Protein AF-0000000070040854 (afdb_homodimer)

Sequence (286 aa):
MASVVHQISPSLKSRSFESFSTQLGQTLGVPFLSCGSEETHFLCFKGNRKALGFGQQKFNLHQLGQEFEPKAKHPTSGSADLCLITRTPLAQVAAHLKACGVEIEEGPVERTGAVGTITSLYFRDPDHNLIEVSNYMQPSQGFMASVVHQISPSLKSRSFESFSTQLGQTLGVPFLSCGSEETHFLCFKGNRKALGFGQQKFNLHQLGQEFEPKAKHPTSGSADLCLITRTPLAQVAAHLKACGVEIEEGPVERTGAVGTITSLYFRDPDHNLIEVSNYMQPSQGF

Secondary structure (DSSP, 8-state):
-----SEEEEEEEESSHHHHHHHHHHHTTPPPEEETTEEESEEE-GGG-EEEEETTEEEEEEETT-PPSS--SS--TT--EEEEE-SS-HHHHHHHHHHTTPPEEEEEEEEE-SSSEEEEEEEE-TT--EEEEEEEPP-----/-----SEEEEEEEESSHHHHHHHHHHHTTPPPEEETTEEESEEE-GGG-EEEEETTEEEEEEETT-PPSS--SS--TT--EEEEE-SS-HHHHHHHHHHTTPPEEEEEEEEE-SSSEEEEEEEE-TT--EEEEEEEPP-----

Foldseek 3Di:
DPPPDDDDEEEAEDQDQQVQQQLVLQLVVQAFDDDDPDTGQWDADPPRWTWRDDVPYIYTYDYVPGDDPPDDPDRDHQPAADEAEDPPPVVVSVVSCVVSVWDWPDDQDWDADPVAIWGWIWTAGPSGHIYIYIYHDPDPPPD/DPPPDDDDEEEAEDQDQQVQQQLVLQLVVQAFDDDDPDTGQWDADPPRWTWHDDVPYIYTYDYVPGDDPPDDPDRDHQPAADEAEDPPPVVVSVVSCVVSVWDWPDDQDWDADPVGIWGWIWTAGPSGHIYIYIYHDPDPPPD

Radius of gyration: 18.37 Å; Cα contacts (8 Å, |Δi|>4): 670; chains: 2; bounding box: 54×49×55 Å

Nearest PDB structures (foldseek):
  3zw5-assembly1_B  TM=9.604E-01  e=6.608E-17  Homo sapiens
  3zw5-assembly1_A  TM=9.449E-01  e=1.321E-16  Homo sapiens
  3ey7-assembly1_B  TM=9.517E-01  e=1.277E-15  Vibrio cholerae
  3hnq-assembly1_A  TM=9.507E-01  e=1.277E-15  Salmonella enterica subsp. enterica serovar Typhimurium
  3ey8-assembly1_A  TM=9.125E-01  e=2.251E-15  Vibrio cholerae

Structure (mmCIF, N/CA/C/O backbone):
data_AF-0000000070040854-model_v1
#
loop_
_entity.id
_entity.type
_entity.pdbx_description
1 polymer 'Glyoxalase domain containing 5'
#
loop_
_atom_site.group_PDB
_atom_site.id
_atom_site.type_symbol
_atom_site.label_atom_id
_atom_site.label_alt_id
_atom_site.label_comp_id
_atom_site.label_asym_id
_atom_site.label_entity_id
_atom_site.label_seq_id
_atom_site.pdbx_PDB_ins_code
_atom_site.Cartn_x
_atom_site.Cartn_y
_atom_site.Cartn_z
_atom_site.occupancy
_atom_site.B_iso_or_equiv
_atom_site.auth_seq_id
_atom_site.auth_comp_id
_atom_site.auth_asym_id
_atom_site.auth_atom_id
_atom_site.pdbx_PDB_model_num
ATOM 1 N N . MET A 1 1 ? -3.029 -21.109 7.082 1 38.47 1 MET A N 1
ATOM 2 C CA . MET A 1 1 ? -1.74 -20.594 6.633 1 38.47 1 MET A CA 1
ATOM 3 C C . MET A 1 1 ? -1.502 -19.188 7.172 1 38.47 1 MET A C 1
ATOM 5 O O . MET A 1 1 ? -2.43 -18.375 7.238 1 38.47 1 MET A O 1
ATOM 9 N N . ALA A 1 2 ? -0.651 -19.016 8.102 1 44.75 2 ALA A N 1
ATOM 10 C CA . ALA A 1 2 ? -0.265 -17.781 8.789 1 44.75 2 ALA A CA 1
ATOM 11 C C . ALA A 1 2 ? -0.258 -16.609 7.824 1 44.75 2 ALA A C 1
ATOM 13 O O . ALA A 1 2 ? 0.124 -16.75 6.66 1 44.75 2 ALA A O 1
ATOM 14 N N . SER A 1 3 ? -1.066 -15.797 8.148 1 54.69 3 SER A N 1
ATOM 15 C CA . SER A 1 3 ? -1.166 -14.562 7.379 1 54.69 3 SER A CA 1
ATOM 16 C C . SER A 1 3 ? 0.214 -14.008 7.039 1 54.69 3 SER A C 1
ATOM 18 O O . SER A 1 3 ? 1.034 -13.781 7.934 1 54.69 3 SER A O 1
ATOM 20 N N . VAL A 1 4 ? 0.645 -14.289 5.73 1 59.94 4 VAL A N 1
ATOM 21 C CA . VAL A 1 4 ? 1.908 -14.32 5 1 59.94 4 VAL A CA 1
ATOM 22 C C . VAL A 1 4 ? 2.43 -12.898 4.809 1 59.94 4 VAL A C 1
ATOM 24 O O . VAL A 1 4 ? 3.635 -12.688 4.641 1 59.94 4 VAL A O 1
ATOM 27 N N . VAL A 1 5 ? 1.5 -11.953 5.23 1 67.81 5 VAL A N 1
ATOM 28 C CA . VAL A 1 5 ? 2.008 -10.648 4.816 1 67.81 5 VAL A CA 1
ATOM 29 C C . VAL A 1 5 ? 2.428 -9.844 6.039 1 67.81 5 VAL A C 1
ATOM 31 O O . VAL A 1 5 ? 1.615 -9.586 6.93 1 67.81 5 VAL A O 1
ATOM 34 N N . HIS A 1 6 ? 3.678 -9.523 6.195 1 73.5 6 HIS A N 1
ATOM 35 C CA . HIS A 1 6 ? 4.18 -8.781 7.344 1 73.5 6 HIS A CA 1
ATOM 36 C C . HIS A 1 6 ? 4.465 -7.328 6.973 1 73.5 6 HIS A C 1
ATOM 38 O O . HIS A 1 6 ? 4.539 -6.465 7.852 1 73.5 6 HIS A O 1
ATOM 44 N N . GLN A 1 7 ? 4.66 -7.09 5.766 1 76.31 7 GLN A N 1
ATOM 45 C CA . GLN A 1 7 ? 4.926 -5.727 5.32 1 76.31 7 GLN A CA 1
ATOM 46 C C . GLN A 1 7 ? 4.32 -5.469 3.943 1 76.31 7 GLN A C 1
ATOM 48 O O . GLN A 1 7 ? 4.262 -6.375 3.107 1 76.31 7 GLN A O 1
ATOM 53 N N . ILE A 1 8 ? 3.852 -4.324 3.744 1 82.75 8 ILE A N 1
ATOM 54 C CA . ILE A 1 8 ? 3.299 -3.914 2.459 1 82.75 8 ILE A CA 1
ATOM 55 C C . ILE A 1 8 ? 4.012 -2.656 1.97 1 82.75 8 ILE A C 1
ATOM 57 O O . ILE A 1 8 ? 4.098 -1.661 2.693 1 82.75 8 ILE A O 1
ATOM 61 N N . SER A 1 9 ? 4.527 -2.748 0.752 1 84 9 SER A N 1
ATOM 62 C CA . SER A 1 9 ? 5.137 -1.601 0.086 1 84 9 SER A CA 1
ATOM 63 C C . SER A 1 9 ? 4.438 -1.295 -1.235 1 84 9 SER A C 1
ATOM 65 O O . SER A 1 9 ? 4.547 -2.064 -2.193 1 84 9 SER A O 1
ATOM 67 N N . PRO A 1 10 ? 3.801 -0.209 -1.312 1 89.62 10 PRO A N 1
ATOM 68 C CA . PRO A 1 10 ? 3.113 0.147 -2.555 1 89.62 10 PRO A CA 1
ATOM 69 C C . PRO A 1 10 ? 4.004 0.929 -3.518 1 89.62 10 PRO A C 1
ATOM 71 O O . PRO A 1 10 ? 5 1.521 -3.1 1 89.62 10 PRO A O 1
ATOM 74 N N . SER A 1 11 ? 3.639 0.872 -4.785 1 89.06 11 SER A N 1
ATOM 75 C CA . SER A 1 11 ? 4.223 1.74 -5.801 1 89.06 11 SER A CA 1
ATOM 76 C C . SER A 1 11 ? 3.271 2.869 -6.18 1 89.06 11 SER A C 1
ATOM 78 O O . SER A 1 11 ? 2.096 2.629 -6.465 1 89.06 11 SER A O 1
ATOM 80 N N . LEU A 1 12 ? 3.801 4.074 -6.156 1 89.94 12 LEU A N 1
ATOM 81 C CA . LEU A 1 12 ? 3.014 5.23 -6.566 1 89.94 12 LEU A CA 1
ATOM 82 C C . LEU A 1 12 ? 3.441 5.715 -7.949 1 89.94 12 LEU A C 1
ATOM 84 O O . LEU A 1 12 ? 4.637 5.797 -8.242 1 89.94 12 LEU A O 1
ATOM 88 N N . LYS A 1 13 ? 2.494 5.938 -8.719 1 87.44 13 LYS A N 1
ATOM 89 C CA . LYS A 1 13 ? 2.744 6.512 -10.039 1 87.44 13 LYS A CA 1
ATOM 90 C C . LYS A 1 13 ? 2.625 8.031 -10.008 1 87.44 13 LYS A C 1
ATOM 92 O O . LYS A 1 13 ? 1.648 8.57 -9.484 1 87.44 13 LYS A O 1
ATOM 97 N N . SER A 1 14 ? 3.645 8.625 -10.586 1 87 14 SER A N 1
ATOM 98 C CA . SER A 1 14 ? 3.633 10.078 -10.516 1 87 14 SER A CA 1
ATOM 99 C C . SER A 1 14 ? 3.811 10.695 -11.898 1 87 14 SER A C 1
ATOM 101 O O . SER A 1 14 ? 4.5 10.133 -12.75 1 87 14 SER A O 1
ATOM 103 N N . ARG A 1 15 ? 3.27 11.898 -12.07 1 83 15 ARG A N 1
ATOM 104 C CA . ARG A 1 15 ? 3.395 12.656 -13.312 1 83 15 ARG A CA 1
ATOM 105 C C . ARG A 1 15 ? 4.727 13.391 -13.375 1 83 15 ARG A C 1
ATOM 107 O O . ARG A 1 15 ? 5.242 13.672 -14.461 1 83 15 ARG A O 1
ATOM 114 N N . SER A 1 16 ? 5.195 13.883 -12.25 1 80.81 16 SER A N 1
ATOM 115 C CA . SER A 1 16 ? 6.48 14.562 -12.141 1 80.81 16 SER A CA 1
ATOM 116 C C . SER A 1 16 ? 7.332 13.969 -11.023 1 80.81 16 SER A C 1
ATOM 118 O O . SER A 1 16 ? 7.199 14.359 -9.859 1 80.81 16 SER A O 1
ATOM 120 N N . PHE A 1 17 ? 8.305 13.234 -11.414 1 77.81 17 PHE A N 1
ATOM 121 C CA . PHE A 1 17 ? 8.992 12.328 -10.508 1 77.81 17 PHE A CA 1
ATOM 122 C C . PHE A 1 17 ? 9.766 13.102 -9.453 1 77.81 17 PHE A C 1
ATOM 124 O O . PHE A 1 17 ? 9.547 12.922 -8.25 1 77.81 17 PHE A O 1
ATOM 131 N N . GLU A 1 18 ? 10.602 14.078 -9.852 1 74.06 18 GLU A N 1
ATOM 132 C CA . GLU A 1 18 ? 11.492 14.758 -8.914 1 74.06 18 GLU A CA 1
ATOM 133 C C . GLU A 1 18 ? 10.711 15.625 -7.934 1 74.06 18 GLU A C 1
ATOM 135 O O . GLU A 1 18 ? 10.93 15.547 -6.723 1 74.06 18 GLU A O 1
ATOM 140 N N . SER A 1 19 ? 9.781 16.406 -8.453 1 79.12 19 SER A N 1
ATOM 141 C CA . SER A 1 19 ? 9.023 17.312 -7.602 1 79.12 19 SER A CA 1
ATOM 142 C C . SER A 1 19 ? 8.109 16.531 -6.656 1 79.12 19 SER A C 1
ATOM 144 O O . SER A 1 19 ? 7.988 16.875 -5.48 1 79.12 19 SER A O 1
ATOM 146 N N . PHE A 1 20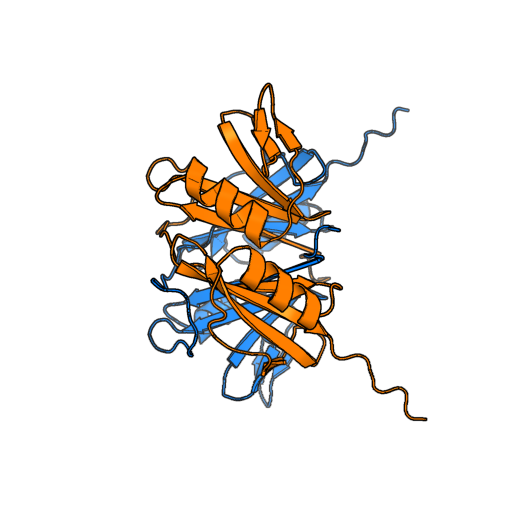 ? 7.582 15.461 -7.141 1 84.19 20 PHE A N 1
ATOM 147 C CA . PHE A 1 20 ? 6.691 14.625 -6.34 1 84.19 20 PHE A CA 1
ATOM 148 C C . PHE A 1 20 ? 7.441 14 -5.172 1 84.19 20 PHE A C 1
ATOM 150 O O . PHE A 1 20 ? 7.008 14.102 -4.023 1 84.19 20 PHE A O 1
ATOM 157 N N . SER A 1 21 ? 8.539 13.438 -5.523 1 80.5 21 SER A N 1
ATOM 158 C CA . SER A 1 21 ? 9.297 12.703 -4.52 1 80.5 21 SER A CA 1
ATOM 159 C C . SER A 1 21 ? 9.789 13.625 -3.41 1 80.5 21 SER A C 1
ATOM 161 O O . SER A 1 21 ? 9.727 13.273 -2.23 1 80.5 21 SER A O 1
ATOM 163 N N . THR A 1 22 ? 10.25 14.734 -3.801 1 81.31 22 THR A N 1
ATOM 164 C CA . THR A 1 22 ? 10.766 15.695 -2.83 1 81.31 22 THR A CA 1
ATOM 165 C C . THR A 1 22 ? 9.641 16.203 -1.928 1 81.31 22 THR A C 1
ATOM 167 O O . THR A 1 22 ? 9.781 16.219 -0.704 1 81.31 22 THR A O 1
ATOM 170 N N . GLN A 1 23 ? 8.555 16.562 -2.498 1 85.38 23 GLN A N 1
ATOM 171 C CA . GLN A 1 23 ? 7.449 17.109 -1.72 1 85.38 23 GLN A CA 1
ATOM 172 C C . GLN A 1 23 ? 6.844 16.062 -0.8 1 85.38 23 GLN A C 1
ATOM 174 O O . GLN A 1 23 ? 6.57 16.328 0.371 1 85.38 23 GLN A O 1
ATOM 179 N N . LEU A 1 24 ? 6.656 14.914 -1.366 1 87.38 24 LEU A N 1
ATOM 180 C CA . LEU A 1 24 ? 6.086 13.844 -0.557 1 87.38 24 LEU A CA 1
ATOM 181 C C . LEU A 1 24 ? 7.031 13.453 0.571 1 87.38 24 LEU A C 1
ATOM 183 O O . LEU A 1 24 ? 6.602 13.25 1.709 1 87.38 24 LEU A O 1
ATOM 187 N N . GLY A 1 25 ? 8.32 13.344 0.268 1 86.44 25 GLY A N 1
ATOM 188 C CA . GLY A 1 25 ? 9.305 13.031 1.29 1 86.44 25 GLY A CA 1
ATOM 189 C C . GLY A 1 25 ? 9.328 14.039 2.426 1 86.44 25 GLY A C 1
ATOM 190 O O . GLY A 1 25 ? 9.367 13.656 3.598 1 86.44 25 GLY A O 1
ATOM 191 N N . GLN A 1 26 ? 9.289 15.242 2.051 1 83.56 26 GLN A N 1
ATOM 192 C CA . GLN A 1 26 ? 9.242 16.297 3.051 1 83.56 26 GLN A CA 1
ATOM 193 C C . GLN A 1 26 ? 7.973 16.203 3.896 1 83.56 26 GLN A C 1
ATOM 195 O O . GLN A 1 26 ? 8.031 16.281 5.125 1 83.56 26 GLN A O 1
ATOM 200 N N . THR A 1 27 ? 6.836 16.062 3.234 1 87.25 27 THR A N 1
ATOM 201 C CA . THR A 1 27 ? 5.539 16.016 3.9 1 87.25 27 THR A CA 1
ATOM 202 C C . THR A 1 27 ? 5.477 14.836 4.867 1 87.25 27 THR A C 1
ATOM 204 O O . THR A 1 27 ? 4.934 14.961 5.969 1 87.25 27 THR A O 1
ATOM 207 N N . LEU A 1 28 ? 6.074 13.758 4.48 1 87.38 28 LEU A N 1
ATOM 208 C CA . LEU A 1 28 ? 6.008 12.555 5.301 1 87.38 28 LEU A CA 1
ATOM 209 C C . LEU A 1 28 ? 7.168 12.516 6.293 1 87.38 28 LEU A C 1
ATOM 211 O O . LEU A 1 28 ? 7.305 11.547 7.051 1 87.38 28 LEU A O 1
ATOM 215 N N . GLY A 1 29 ? 8.023 13.453 6.27 1 82.56 29 GLY A N 1
ATOM 216 C CA . GLY A 1 29 ? 9.109 13.57 7.23 1 82.56 29 GLY A CA 1
ATOM 217 C C . GLY A 1 29 ? 10.234 12.586 6.977 1 82.56 29 GLY A C 1
ATOM 218 O O . GLY A 1 29 ? 10.883 12.125 7.918 1 82.56 29 GLY A O 1
ATOM 219 N N . VAL A 1 30 ? 10.445 12.164 5.762 1 77.62 30 VAL A N 1
ATOM 220 C CA . VAL A 1 30 ? 11.539 11.273 5.406 1 77.62 30 VAL A CA 1
ATOM 221 C C . VAL A 1 30 ? 12.859 12.047 5.41 1 77.62 30 VAL A C 1
ATOM 223 O O . VAL A 1 30 ? 12.953 13.125 4.816 1 77.62 30 VAL A O 1
ATOM 226 N N . PRO A 1 31 ? 13.781 11.5 6.137 1 73.31 31 PRO A N 1
ATOM 227 C CA . PRO A 1 31 ? 15.062 12.203 6.133 1 73.31 31 PRO A CA 1
ATOM 228 C C . PRO A 1 31 ? 15.727 12.219 4.758 1 73.31 31 PRO A C 1
ATOM 230 O O . PRO A 1 31 ? 15.5 11.312 3.949 1 73.31 31 PRO A O 1
ATOM 233 N N . PHE A 1 32 ? 16.438 13.211 4.621 1 70.56 32 PHE A N 1
ATOM 234 C CA . PHE A 1 32 ? 17.25 13.258 3.412 1 70.56 32 PHE A CA 1
ATOM 235 C C . PHE A 1 32 ? 18.312 12.164 3.43 1 70.56 32 PHE A C 1
ATOM 237 O O . PHE A 1 32 ? 18.922 11.906 4.469 1 70.56 32 PHE A O 1
ATOM 244 N N . LEU A 1 33 ? 18.312 11.453 2.332 1 67.94 33 LEU A N 1
ATOM 245 C CA . LEU A 1 33 ? 19.344 10.453 2.154 1 67.94 33 LEU A CA 1
ATOM 246 C C . LEU A 1 33 ? 20.297 10.844 1.032 1 67.94 33 LEU A C 1
ATOM 248 O O . LEU A 1 33 ? 19.922 11.594 0.125 1 67.94 33 LEU A O 1
ATOM 252 N N . SER A 1 34 ? 21.469 10.484 1.31 1 61.53 34 SER A N 1
ATOM 253 C CA . SER A 1 34 ? 22.469 10.766 0.287 1 61.53 34 SER A CA 1
ATOM 254 C C . SER A 1 34 ? 22.391 9.758 -0.855 1 61.53 34 SER A C 1
ATOM 256 O O . SER A 1 34 ? 22.453 8.547 -0.626 1 61.53 34 SER A O 1
ATOM 258 N N . CYS A 1 35 ? 21.703 10.055 -1.839 1 61.62 35 CYS A N 1
ATOM 259 C CA . CYS A 1 35 ? 21.719 9.234 -3.043 1 61.62 35 CYS A CA 1
ATOM 260 C C . CYS A 1 35 ? 22.688 9.797 -4.078 1 61.62 35 CYS A C 1
ATOM 262 O O . CYS A 1 35 ? 22.391 10.789 -4.738 1 61.62 35 CYS A O 1
ATOM 264 N N . GLY A 1 36 ? 23.859 9.172 -4.125 1 60.25 36 GLY A N 1
ATOM 265 C CA . GLY A 1 36 ? 24.906 9.773 -4.941 1 60.25 36 GLY A CA 1
ATOM 266 C C . GLY A 1 36 ? 25.359 11.125 -4.426 1 60.25 36 GLY A C 1
ATOM 267 O O . GLY A 1 36 ? 25.672 11.266 -3.244 1 60.25 36 GLY A O 1
ATOM 268 N N . SER A 1 37 ? 25.453 12.133 -5.363 1 60.28 37 SER A N 1
ATOM 269 C CA . SER A 1 37 ? 25.969 13.453 -5.02 1 60.28 37 SER A CA 1
ATOM 270 C C . SER A 1 37 ? 24.875 14.359 -4.477 1 60.28 37 SER A C 1
ATOM 272 O O . SER A 1 37 ? 25.141 15.477 -4.043 1 60.28 37 SER A O 1
ATOM 274 N N . GLU A 1 38 ? 23.672 13.742 -4.492 1 62.09 38 GLU A N 1
ATOM 275 C CA . GLU A 1 38 ? 22.594 14.641 -4.129 1 62.09 38 GLU A CA 1
ATOM 276 C C . GLU A 1 38 ? 21.859 14.164 -2.873 1 62.09 38 GLU A C 1
ATOM 278 O O . GLU A 1 38 ? 21.766 12.953 -2.637 1 62.09 38 GLU A O 1
ATOM 283 N N . GLU A 1 39 ? 21.625 15.047 -1.955 1 64.06 39 GLU A N 1
ATOM 284 C CA . GLU A 1 39 ? 20.734 14.773 -0.828 1 64.06 39 GLU A CA 1
ATOM 285 C C . GLU A 1 39 ? 19.281 14.68 -1.28 1 64.06 39 GLU A C 1
ATOM 287 O O . GLU A 1 39 ? 18.766 15.594 -1.921 1 64.06 39 GLU A O 1
ATOM 292 N N . THR A 1 40 ? 18.828 13.43 -1.106 1 64.5 40 THR A N 1
ATOM 293 C CA . THR A 1 40 ? 17.453 13.242 -1.557 1 64.5 40 THR A CA 1
ATOM 294 C C . THR A 1 40 ? 16.625 12.555 -0.478 1 64.5 40 THR A C 1
ATOM 296 O O . THR A 1 40 ? 17.156 12.172 0.572 1 64.5 40 THR A O 1
ATOM 299 N N . HIS A 1 41 ? 15.344 12.57 -0.573 1 64.19 41 HIS A N 1
ATOM 300 C CA . HIS A 1 41 ? 14.438 11.875 0.335 1 64.19 41 HIS A CA 1
ATOM 301 C C . HIS A 1 41 ? 14.258 10.414 -0.067 1 64.19 41 HIS A C 1
ATOM 303 O O . HIS A 1 41 ? 13.445 9.703 0.521 1 64.19 41 HIS A O 1
ATOM 309 N N . PHE A 1 42 ? 15.07 10.047 -1.116 1 67.62 42 PHE A N 1
ATOM 310 C CA . PHE A 1 42 ? 14.711 8.727 -1.622 1 67.62 42 PHE A CA 1
ATOM 311 C C . PHE A 1 42 ? 15.93 7.816 -1.663 1 67.62 42 PHE A C 1
ATOM 313 O O . PHE A 1 42 ? 17.062 8.289 -1.723 1 67.62 42 PHE A O 1
ATOM 320 N N . LEU A 1 43 ? 15.594 6.566 -1.398 1 68.62 43 LEU A N 1
ATOM 321 C CA . LEU A 1 43 ? 16.547 5.504 -1.687 1 68.62 43 LEU A CA 1
ATOM 322 C C . LEU A 1 43 ? 16.672 5.273 -3.189 1 68.62 43 LEU A C 1
ATOM 324 O O . LEU A 1 43 ? 15.672 5.32 -3.91 1 68.62 43 LEU A O 1
ATOM 328 N N . CYS A 1 44 ? 17.906 5.344 -3.58 1 66.62 44 CYS A N 1
ATOM 329 C CA . CYS A 1 44 ? 18.141 5.031 -4.984 1 66.62 44 CYS A CA 1
ATOM 330 C C . CYS A 1 44 ? 18.547 3.572 -5.16 1 66.62 44 CYS A C 1
ATOM 332 O O . CYS A 1 44 ? 19.297 3.031 -4.352 1 66.62 44 CYS A O 1
ATOM 334 N N . PHE A 1 45 ? 17.828 2.973 -6.043 1 68.31 45 PHE A N 1
ATOM 335 C CA . PHE A 1 45 ? 18.156 1.591 -6.379 1 68.31 45 PHE A CA 1
ATOM 336 C C . PHE A 1 45 ? 18.75 1.499 -7.777 1 68.31 45 PHE A C 1
ATOM 338 O O . PHE A 1 45 ? 19.031 2.521 -8.406 1 68.31 45 PHE A O 1
ATOM 345 N N . LYS A 1 46 ? 19 0.177 -8.109 1 64.56 46 LYS A N 1
ATOM 346 C CA . LYS A 1 46 ? 19.578 -0.077 -9.43 1 64.56 46 LYS A CA 1
ATOM 347 C C . LYS A 1 46 ? 18.688 0.483 -10.539 1 64.56 46 LYS A C 1
ATOM 349 O O . LYS A 1 46 ? 17.453 0.374 -10.469 1 64.56 46 LYS A O 1
ATOM 354 N N . GLY A 1 47 ? 19.219 0.99 -11.641 1 65.81 47 GLY A N 1
ATOM 355 C CA . GLY A 1 47 ? 18.5 1.355 -12.859 1 65.81 47 GLY A CA 1
ATOM 356 C C . GLY A 1 47 ? 17.594 2.557 -12.688 1 65.81 47 GLY A C 1
ATOM 357 O O . GLY A 1 47 ? 16.5 2.6 -13.25 1 65.81 47 GLY A O 1
ATOM 358 N N . ASN A 1 48 ? 17.844 3.633 -11.875 1 70.31 48 ASN A N 1
ATOM 359 C CA . ASN A 1 48 ? 17.125 4.883 -11.664 1 70.31 48 ASN A CA 1
ATOM 360 C C . ASN A 1 48 ? 15.828 4.656 -10.883 1 70.31 48 ASN A C 1
ATOM 362 O O . ASN A 1 48 ? 14.922 5.492 -10.914 1 70.31 48 ASN A O 1
ATOM 366 N N . ARG A 1 49 ? 15.734 3.529 -10.375 1 78.62 49 ARG A N 1
ATOM 367 C CA . ARG A 1 49 ? 14.578 3.275 -9.523 1 78.62 49 ARG A CA 1
ATOM 368 C C . ARG A 1 49 ? 14.688 4.031 -8.203 1 78.62 49 ARG A C 1
ATOM 370 O O . ARG A 1 49 ? 15.773 4.125 -7.629 1 78.62 49 ARG A O 1
ATOM 377 N N . LYS A 1 50 ? 13.625 4.723 -7.852 1 80.88 50 LYS A N 1
ATOM 378 C CA . LYS A 1 50 ? 13.609 5.516 -6.625 1 80.88 50 LYS A CA 1
ATOM 379 C C . LYS A 1 50 ? 12.516 5.043 -5.676 1 80.88 50 LYS A C 1
ATOM 381 O O . LYS A 1 50 ? 11.469 4.562 -6.117 1 80.88 50 LYS A O 1
ATOM 386 N N . ALA A 1 51 ? 12.883 5.168 -4.441 1 87.81 51 ALA A N 1
ATOM 387 C CA . ALA A 1 51 ? 11.906 4.848 -3.404 1 87.81 51 ALA A CA 1
ATOM 388 C C . ALA A 1 51 ? 12.016 5.809 -2.225 1 87.81 51 ALA A C 1
ATOM 390 O O . ALA A 1 51 ? 13.078 6.398 -1.997 1 87.81 51 ALA A O 1
ATOM 391 N N . LEU A 1 52 ? 10.859 6.082 -1.581 1 85.31 52 LEU A N 1
ATOM 392 C CA . LEU A 1 52 ? 10.875 6.703 -0.261 1 85.31 52 LEU A CA 1
ATOM 393 C C . LEU A 1 52 ? 10.906 5.648 0.837 1 85.31 52 LEU A C 1
ATOM 395 O O . LEU A 1 52 ? 10.016 4.805 0.919 1 85.31 52 LEU A O 1
ATOM 399 N N . GLY A 1 53 ? 11.891 5.672 1.641 1 82.31 53 GLY A N 1
ATOM 400 C CA . GLY A 1 53 ? 12.039 4.676 2.689 1 82.31 53 GLY A CA 1
ATOM 401 C C . GLY A 1 53 ? 11.5 5.137 4.031 1 82.31 53 GLY A C 1
ATOM 402 O O . GLY A 1 53 ? 11.656 6.297 4.406 1 82.31 53 GLY A O 1
ATOM 403 N N . PHE A 1 54 ? 10.773 4.188 4.742 1 78.62 54 PHE A N 1
ATOM 404 C CA . PHE A 1 54 ? 10.227 4.355 6.086 1 78.62 54 PHE A CA 1
ATOM 405 C C . PHE A 1 54 ? 10.555 3.145 6.953 1 78.62 54 PHE A C 1
ATOM 407 O O . PHE A 1 54 ? 9.781 2.186 7.004 1 78.62 54 PHE A O 1
ATOM 414 N N . GLY A 1 55 ? 11.68 3.223 7.637 1 74.19 55 GLY A N 1
ATOM 415 C CA . GLY A 1 55 ? 12.023 2.039 8.414 1 74.19 55 GLY A CA 1
ATOM 416 C C . GLY A 1 55 ? 12.211 0.8 7.555 1 74.19 55 GLY A C 1
ATOM 417 O O . GLY A 1 55 ? 13.102 0.757 6.703 1 74.19 55 GLY A O 1
ATOM 418 N N . GLN A 1 56 ? 11.219 -0.171 7.762 1 78.38 56 GLN A N 1
ATOM 419 C CA . GLN A 1 56 ? 11.344 -1.445 7.062 1 78.38 56 GLN A CA 1
ATOM 420 C C . GLN A 1 56 ? 10.477 -1.472 5.809 1 78.38 56 GLN A C 1
ATOM 422 O O . GLN A 1 56 ? 10.422 -2.482 5.105 1 78.38 56 GLN A O 1
ATOM 427 N N . GLN A 1 57 ? 9.797 -0.422 5.551 1 82.12 57 GLN A N 1
ATOM 428 C CA . GLN A 1 57 ? 8.906 -0.342 4.395 1 82.12 57 GLN A CA 1
ATOM 429 C C . GLN A 1 57 ? 9.344 0.77 3.445 1 82.12 57 GLN A C 1
ATOM 431 O O . GLN A 1 57 ? 10.281 1.515 3.738 1 82.12 57 GLN A O 1
ATOM 436 N N . LYS A 1 58 ? 8.789 0.76 2.264 1 86 58 LYS A N 1
ATOM 437 C CA . LYS A 1 58 ? 9.086 1.812 1.294 1 86 58 LYS A CA 1
ATOM 438 C C . LYS A 1 58 ? 7.902 2.039 0.355 1 86 58 LYS A C 1
ATOM 440 O O . LYS A 1 58 ? 7.031 1.177 0.225 1 86 58 LYS A O 1
ATOM 445 N N . PHE A 1 59 ? 7.852 3.26 -0.19 1 89.75 59 PHE A N 1
ATOM 446 C CA . PHE A 1 59 ? 7.102 3.518 -1.413 1 89.75 59 PHE A CA 1
ATOM 447 C C . PHE A 1 59 ? 8.008 3.418 -2.635 1 89.75 59 PHE A C 1
ATOM 449 O O . PHE A 1 59 ? 9.008 4.133 -2.732 1 89.75 59 PHE A O 1
ATOM 456 N N . ASN A 1 60 ? 7.664 2.527 -3.518 1 90 60 ASN A N 1
ATOM 457 C CA . ASN A 1 60 ? 8.305 2.629 -4.824 1 90 60 ASN A CA 1
ATOM 458 C C . ASN A 1 60 ? 7.707 3.762 -5.656 1 90 60 ASN A C 1
ATOM 460 O O . ASN A 1 60 ? 6.492 3.963 -5.656 1 90 60 ASN A O 1
ATOM 464 N N . LEU A 1 61 ? 8.562 4.504 -6.281 1 88.69 61 LEU A N 1
ATOM 465 C CA . LEU A 1 61 ? 8.102 5.617 -7.105 1 88.69 61 LEU A CA 1
ATOM 466 C C . LEU A 1 61 ? 8.375 5.352 -8.586 1 88.69 61 LEU A C 1
ATOM 468 O O . LEU A 1 61 ? 9.508 5.039 -8.961 1 88.69 61 LEU A O 1
ATOM 472 N N . HIS A 1 62 ? 7.32 5.41 -9.328 1 88.44 62 HIS A N 1
ATOM 473 C CA . HIS A 1 62 ? 7.414 5.211 -10.773 1 88.44 62 HIS A CA 1
ATOM 474 C C . HIS A 1 62 ? 6.883 6.422 -11.531 1 88.44 62 HIS A C 1
ATOM 476 O O . HIS A 1 62 ? 5.828 6.965 -11.188 1 88.44 62 HIS A O 1
ATOM 482 N N . GLN A 1 63 ? 7.691 6.828 -12.461 1 86.69 63 GLN A N 1
ATOM 483 C CA . GLN A 1 63 ? 7.184 7.867 -13.352 1 86.69 63 GLN A CA 1
ATOM 484 C C . GLN A 1 63 ? 6.125 7.309 -14.297 1 86.69 63 GLN A C 1
ATOM 486 O O . GLN A 1 63 ? 6.34 6.281 -14.938 1 86.69 63 GLN A O 1
ATOM 491 N N . LEU A 1 64 ? 5.039 8.047 -14.281 1 89.88 64 LEU A N 1
ATOM 492 C CA . LEU A 1 64 ? 3.975 7.613 -15.18 1 89.88 64 LEU A CA 1
ATOM 493 C C . LEU A 1 64 ? 4.461 7.562 -16.625 1 89.88 64 LEU A C 1
ATOM 495 O O . LEU A 1 64 ? 5.098 8.508 -17.094 1 89.88 64 LEU A O 1
ATOM 499 N N . GLY A 1 65 ? 4.199 6.5 -17.297 1 89.38 65 GLY A N 1
ATOM 500 C CA . GLY A 1 65 ? 4.633 6.324 -18.672 1 89.38 65 GLY A CA 1
ATOM 501 C C . GLY A 1 65 ? 6.02 5.719 -18.797 1 89.38 65 GLY A C 1
ATOM 502 O O . GLY A 1 65 ? 6.426 5.289 -19.875 1 89.38 65 GLY A O 1
ATOM 503 N N . GLN A 1 66 ? 6.789 5.66 -17.719 1 86.62 66 GLN A N 1
ATOM 504 C CA . GLN A 1 66 ? 8.133 5.086 -17.703 1 86.62 66 GLN A CA 1
ATOM 505 C C . GLN A 1 66 ? 8.25 3.961 -16.688 1 86.62 66 GLN A C 1
ATOM 507 O O . GLN A 1 66 ? 9.281 3.818 -16.031 1 86.62 66 GLN A O 1
ATOM 512 N N . GLU A 1 67 ? 7.125 3.285 -16.469 1 86.12 67 GLU A N 1
ATOM 513 C CA . GLU A 1 67 ? 7.145 2.174 -15.523 1 86.12 67 GLU A CA 1
ATOM 514 C C . GLU A 1 67 ? 7.949 0.997 -16.078 1 86.12 67 GLU A C 1
ATOM 516 O O . GLU A 1 67 ? 8.164 0.897 -17.281 1 86.12 67 GLU A O 1
ATOM 521 N N . PHE A 1 68 ? 8.383 0.217 -15.211 1 85.94 68 PHE A N 1
ATOM 522 C CA . PHE A 1 68 ? 9.062 -1.023 -15.57 1 85.94 68 PHE A CA 1
ATOM 523 C C . PHE A 1 68 ? 8.086 -2.197 -15.547 1 85.94 68 PHE A C 1
ATOM 525 O O . PHE A 1 68 ? 7.137 -2.205 -14.758 1 85.94 68 PHE A O 1
ATOM 532 N N . GLU A 1 69 ? 8.414 -3.156 -16.422 1 92.56 69 GLU A N 1
ATOM 533 C CA . GLU A 1 69 ? 7.629 -4.387 -16.391 1 92.56 69 GLU A CA 1
ATOM 534 C C . GLU A 1 69 ? 8.18 -5.359 -15.352 1 92.56 69 GLU A C 1
ATOM 536 O O . GLU A 1 69 ? 9.383 -5.398 -15.109 1 92.56 69 GLU A O 1
ATOM 541 N N . PRO A 1 70 ? 7.371 -6.184 -14.719 1 95.5 70 PRO A N 1
ATOM 542 C CA . PRO A 1 70 ? 5.91 -6.102 -14.812 1 95.5 70 PRO A CA 1
ATOM 543 C C . PRO A 1 70 ? 5.336 -4.926 -14.023 1 95.5 70 PRO A C 1
ATOM 545 O O . PRO A 1 70 ? 5.984 -4.414 -13.109 1 95.5 70 PRO A O 1
ATOM 548 N N . LYS A 1 71 ? 4.129 -4.488 -14.445 1 94.25 71 LYS A N 1
ATOM 549 C CA . LYS A 1 71 ? 3.451 -3.381 -13.781 1 94.25 71 LYS A CA 1
ATOM 550 C C . LYS A 1 71 ? 1.943 -3.611 -13.727 1 94.25 71 LYS A C 1
ATOM 552 O O . LYS A 1 71 ? 1.428 -4.531 -14.367 1 94.25 71 LYS A O 1
ATOM 557 N N . ALA A 1 72 ? 1.288 -2.838 -12.922 1 95.81 72 ALA A N 1
ATOM 558 C CA . ALA A 1 72 ? -0.171 -2.891 -12.867 1 95.81 72 ALA A CA 1
ATOM 559 C C . ALA A 1 72 ? -0.778 -2.734 -14.258 1 95.81 72 ALA A C 1
ATOM 561 O O . ALA A 1 72 ? -0.178 -2.113 -15.133 1 95.81 72 ALA A O 1
ATOM 562 N N . LYS A 1 73 ? -1.921 -3.25 -14.391 1 96.31 73 LYS A N 1
ATOM 563 C CA . LYS A 1 73 ? -2.602 -3.184 -15.688 1 96.31 73 LYS A CA 1
ATOM 564 C C . LYS A 1 73 ? -2.93 -1.741 -16.062 1 96.31 73 LYS A C 1
ATOM 566 O O . LYS A 1 73 ? -2.809 -1.354 -17.219 1 96.31 73 LYS A O 1
ATOM 571 N N . HIS A 1 74 ? -3.377 -0.957 -15.094 1 96.44 74 HIS A N 1
ATOM 572 C CA . HIS A 1 74 ? -3.762 0.43 -15.336 1 96.44 74 HIS A CA 1
ATOM 573 C C . HIS A 1 74 ? -3.002 1.379 -14.414 1 96.44 74 HIS A C 1
ATOM 575 O O . HIS A 1 74 ? -3.605 2.055 -13.578 1 96.44 74 HIS A O 1
ATOM 581 N N . PRO A 1 75 ? -1.677 1.48 -14.656 1 95.38 75 PRO A N 1
ATOM 582 C CA . PRO A 1 75 ? -0.968 2.475 -13.844 1 95.38 75 PRO A CA 1
ATOM 583 C C . PRO A 1 75 ? -1.6 3.863 -13.93 1 95.38 75 PRO A C 1
ATOM 585 O O . PRO A 1 75 ? -1.821 4.379 -15.031 1 95.38 75 PRO A O 1
ATOM 588 N N . THR A 1 76 ? -1.948 4.453 -12.797 1 96.25 76 THR A N 1
ATOM 589 C CA . THR A 1 76 ? -2.689 5.711 -12.773 1 96.25 76 THR A CA 1
ATOM 590 C C . THR A 1 76 ? -2.182 6.617 -11.656 1 96.25 76 THR A C 1
ATOM 592 O O . THR A 1 76 ? -2.125 6.211 -10.492 1 96.25 76 THR A O 1
ATOM 595 N N . SER A 1 77 ? -1.698 7.797 -12.078 1 94.94 77 SER A N 1
ATOM 596 C CA . SER A 1 77 ? -1.337 8.789 -11.07 1 94.94 77 SER A CA 1
ATOM 597 C C . SER A 1 77 ? -2.561 9.258 -10.289 1 94.94 77 SER A C 1
ATOM 599 O O . SER A 1 77 ? -3.627 9.477 -10.867 1 94.94 77 SER A O 1
ATOM 601 N N . GLY A 1 78 ? -2.404 9.398 -8.922 1 95.88 78 GLY A N 1
ATOM 602 C CA . GLY A 1 78 ? -3.488 9.898 -8.086 1 95.88 78 GLY A CA 1
ATOM 603 C C . GLY A 1 78 ? -4.547 8.852 -7.797 1 95.88 78 GLY A C 1
ATOM 604 O O . GLY A 1 78 ? -5.695 9.188 -7.496 1 95.88 78 GLY A O 1
ATOM 605 N N . SER A 1 79 ? -4.203 7.578 -7.922 1 96.5 79 SER A N 1
ATOM 606 C CA . SER A 1 79 ? -5.188 6.52 -7.719 1 96.5 79 SER A CA 1
ATOM 607 C C . SER A 1 79 ? -5.055 5.902 -6.332 1 96.5 79 SER A C 1
ATOM 609 O O . SER A 1 79 ? -5.934 5.156 -5.891 1 96.5 79 SER A O 1
ATOM 611 N N . ALA A 1 80 ? -4.047 6.203 -5.578 1 95.69 80 ALA A N 1
ATOM 612 C CA . ALA A 1 80 ? -3.758 5.512 -4.324 1 95.69 80 ALA A CA 1
ATOM 613 C C . ALA A 1 80 ? -4.539 6.125 -3.168 1 95.69 80 ALA A C 1
ATOM 615 O O . ALA A 1 80 ? -4.719 7.344 -3.105 1 95.69 80 ALA A O 1
ATOM 616 N N . ASP A 1 81 ? -5.059 5.348 -2.338 1 95.38 81 ASP A N 1
ATOM 617 C CA . ASP A 1 81 ? -5.625 5.609 -1.019 1 95.38 81 ASP A CA 1
ATOM 618 C C . ASP A 1 81 ? -4.918 4.781 0.055 1 95.38 81 ASP A C 1
ATOM 620 O O . ASP A 1 81 ? -5.141 3.574 0.159 1 95.38 81 ASP A O 1
ATOM 624 N N . LEU A 1 82 ? -4.035 5.414 0.809 1 94.56 82 LEU A N 1
ATOM 625 C CA . LEU A 1 82 ? -3.141 4.719 1.727 1 94.56 82 LEU A CA 1
ATOM 626 C C . LEU A 1 82 ? -3.385 5.164 3.164 1 94.56 82 LEU A C 1
ATOM 628 O O . LEU A 1 82 ? -3.602 6.352 3.424 1 94.56 82 LEU A O 1
ATOM 632 N N . CYS A 1 83 ? -3.396 4.238 4.012 1 93.25 83 CYS A N 1
ATOM 633 C CA . CYS A 1 83 ? -3.4 4.516 5.441 1 93.25 83 CYS A CA 1
ATOM 634 C C . CYS A 1 83 ? -2.041 4.215 6.062 1 93.25 83 CYS A C 1
ATOM 636 O O . CYS A 1 83 ? -1.543 3.094 5.957 1 93.25 83 CYS A O 1
ATOM 638 N N . LEU A 1 84 ? -1.437 5.203 6.68 1 92.81 84 LEU A N 1
ATOM 639 C CA . LEU A 1 84 ? -0.138 5.094 7.332 1 92.81 84 LEU A CA 1
ATOM 640 C C . LEU A 1 84 ? -0.28 5.211 8.844 1 92.81 84 LEU A C 1
ATOM 642 O O . LEU A 1 84 ? -0.81 6.207 9.352 1 92.81 84 LEU A O 1
ATOM 646 N N . ILE A 1 85 ? 0.215 4.223 9.516 1 91.5 85 ILE A N 1
ATOM 647 C CA . ILE A 1 85 ? 0.222 4.289 10.977 1 91.5 85 ILE A CA 1
ATOM 648 C C . ILE A 1 85 ? 1.535 4.898 11.453 1 91.5 85 ILE A C 1
ATOM 650 O O . ILE A 1 85 ? 2.613 4.508 11 1 91.5 85 ILE A O 1
ATOM 654 N N . THR A 1 86 ? 1.424 5.902 12.367 1 90 86 THR A N 1
ATOM 655 C CA . THR A 1 86 ? 2.609 6.523 12.945 1 90 86 THR A CA 1
ATOM 656 C C . THR A 1 86 ? 2.512 6.566 14.469 1 90 86 THR A C 1
ATOM 658 O O . THR A 1 86 ? 1.413 6.52 15.023 1 90 86 THR A O 1
ATOM 661 N N . ARG A 1 87 ? 3.666 6.613 15.148 1 88.81 87 ARG A N 1
ATOM 662 C CA . ARG A 1 87 ? 3.719 6.82 16.594 1 88.81 87 ARG A CA 1
ATOM 663 C C . ARG A 1 87 ? 3.775 8.305 16.922 1 88.81 87 ARG A C 1
ATOM 665 O O . ARG A 1 87 ? 3.57 8.695 18.078 1 88.81 87 ARG A O 1
ATOM 672 N N . THR A 1 88 ? 4.086 9.141 15.938 1 89.25 88 THR A N 1
ATOM 673 C CA . THR A 1 88 ? 4.078 10.586 16.141 1 89.25 88 THR A CA 1
ATOM 674 C C . THR A 1 88 ? 2.67 11.078 16.438 1 89.25 88 THR A C 1
ATOM 676 O O . THR A 1 88 ? 1.724 10.773 15.719 1 89.25 88 THR A O 1
ATOM 679 N N . PRO A 1 89 ? 2.562 11.805 17.609 1 92.31 89 PRO A N 1
ATOM 680 C CA . PRO A 1 89 ? 1.229 12.328 17.891 1 92.31 89 PRO A CA 1
ATOM 681 C C . PRO A 1 89 ? 0.638 13.125 16.734 1 92.31 89 PRO A C 1
ATOM 683 O O . PRO A 1 89 ? 1.345 13.906 16.094 1 92.31 89 PRO A O 1
ATOM 686 N N . LEU A 1 90 ? -0.674 13.008 16.562 1 94.56 90 LEU A N 1
ATOM 687 C CA . LEU A 1 90 ? -1.306 13.602 15.383 1 94.56 90 LEU A CA 1
ATOM 688 C C . LEU A 1 90 ? -1.226 15.125 15.43 1 94.56 90 LEU A C 1
ATOM 690 O O . LEU A 1 90 ? -1.165 15.781 14.391 1 94.56 90 LEU A O 1
ATOM 694 N N . ALA A 1 91 ? -1.218 15.594 16.641 1 95.94 91 ALA A N 1
ATOM 695 C CA . ALA A 1 91 ? -1.062 17.031 16.75 1 95.94 91 ALA A CA 1
ATOM 696 C C . ALA A 1 91 ? 0.255 17.5 16.125 1 95.94 91 ALA A C 1
ATOM 698 O O . ALA A 1 91 ? 0.31 18.547 15.477 1 95.94 91 ALA A O 1
ATOM 699 N N . GLN A 1 92 ? 1.28 16.766 16.328 1 94.81 92 GLN A N 1
ATOM 700 C CA . GLN A 1 92 ? 2.582 17.078 15.742 1 94.81 92 GLN A CA 1
ATOM 701 C C . GLN A 1 92 ? 2.568 16.859 14.234 1 94.81 92 GLN A C 1
ATOM 703 O O . GLN A 1 92 ? 3.189 17.609 13.484 1 94.81 92 GLN A O 1
ATOM 708 N N . VAL A 1 93 ? 1.895 15.859 13.812 1 93.62 93 VAL A N 1
ATOM 709 C CA . VAL A 1 93 ? 1.741 15.602 12.383 1 93.62 93 VAL A CA 1
ATOM 710 C C . VAL A 1 93 ? 1.041 16.781 11.719 1 93.62 93 VAL A C 1
ATOM 712 O O . VAL A 1 93 ? 1.492 17.281 10.68 1 93.62 93 VAL A O 1
ATOM 715 N N . ALA A 1 94 ? -0.018 17.234 12.398 1 95.69 94 ALA A N 1
ATOM 716 C CA . ALA A 1 94 ? -0.776 18.359 11.859 1 95.69 94 ALA A CA 1
ATOM 717 C C . ALA A 1 94 ? 0.096 19.609 11.758 1 95.69 94 ALA A C 1
ATOM 719 O O . ALA A 1 94 ? 0.053 20.328 10.75 1 95.69 94 ALA A O 1
ATOM 720 N N . ALA A 1 95 ? 0.82 19.781 12.75 1 95.62 95 ALA A N 1
ATOM 721 C CA . ALA A 1 95 ? 1.709 20.938 12.75 1 95.62 95 ALA A CA 1
ATOM 722 C C . ALA A 1 95 ? 2.744 20.844 11.633 1 95.62 95 ALA A C 1
ATOM 724 O O . ALA A 1 95 ? 3.051 21.844 10.977 1 95.62 95 ALA A O 1
ATOM 725 N N . HIS A 1 96 ? 3.289 19.719 11.414 1 93.56 96 HIS A N 1
ATOM 726 C CA . HIS A 1 96 ? 4.27 19.484 10.367 1 93.56 96 HIS A CA 1
ATOM 727 C C . HIS A 1 96 ? 3.662 19.719 8.984 1 93.56 96 HIS A C 1
ATOM 729 O O . HIS A 1 96 ? 4.277 20.359 8.133 1 93.56 96 HIS A O 1
ATOM 735 N N . LEU A 1 97 ? 2.465 19.172 8.773 1 93.94 97 LEU A N 1
ATOM 736 C CA . LEU A 1 97 ? 1.783 19.359 7.496 1 93.94 97 LEU A CA 1
ATOM 737 C C . LEU A 1 97 ? 1.571 20.828 7.207 1 93.94 97 LEU A C 1
ATOM 739 O O . LEU A 1 97 ? 1.816 21.297 6.09 1 93.94 97 LEU A O 1
ATOM 743 N N . LYS A 1 98 ? 1.144 21.531 8.203 1 95.38 98 LYS A N 1
ATOM 744 C CA . LYS A 1 98 ? 0.944 22.969 8.062 1 95.38 98 LYS A CA 1
ATOM 745 C C . LYS A 1 98 ? 2.248 23.672 7.695 1 95.38 98 LYS A C 1
ATOM 747 O O . LYS A 1 98 ? 2.271 24.516 6.805 1 95.38 98 LYS A O 1
ATOM 752 N N . ALA A 1 99 ? 3.297 23.297 8.375 1 94.19 99 ALA A N 1
ATOM 753 C CA . ALA A 1 99 ? 4.605 23.906 8.117 1 94.19 99 ALA A CA 1
ATOM 754 C C . ALA A 1 99 ? 5.059 23.625 6.684 1 94.19 99 ALA A C 1
ATOM 756 O O . ALA A 1 99 ? 5.77 24.438 6.086 1 94.19 99 ALA A O 1
ATOM 757 N N . CYS A 1 100 ? 4.637 22.547 6.117 1 92.44 100 CYS A N 1
ATOM 758 C CA . CYS A 1 100 ? 4.988 22.156 4.754 1 92.44 100 CYS A CA 1
ATOM 759 C C . CYS A 1 100 ? 4.031 22.781 3.744 1 92.44 100 CYS A C 1
ATOM 761 O O . CYS A 1 100 ? 4.188 22.578 2.537 1 92.44 100 CYS A O 1
ATOM 763 N N . GLY A 1 101 ? 2.994 23.422 4.203 1 94.81 101 GLY A N 1
ATOM 764 C CA . GLY A 1 101 ? 2.012 24.031 3.32 1 94.81 101 GLY A CA 1
ATOM 765 C C . GLY A 1 101 ? 0.987 23.047 2.795 1 94.81 101 GLY A C 1
ATOM 766 O O . GLY A 1 101 ? 0.39 23.266 1.738 1 94.81 101 GLY A O 1
ATO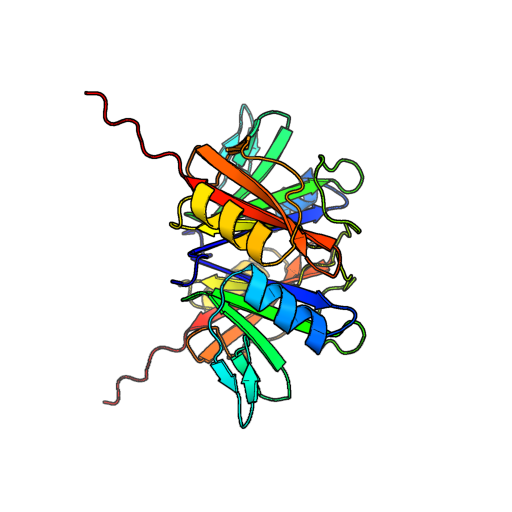M 767 N N . VAL A 1 102 ? 0.835 21.953 3.457 1 95.12 102 VAL A N 1
ATOM 768 C CA . VAL A 1 102 ? -0.103 20.922 3.035 1 95.12 102 VAL A CA 1
ATOM 769 C C . VAL A 1 102 ? -1.421 21.078 3.789 1 95.12 102 VAL A C 1
ATOM 771 O O . VAL A 1 102 ? -1.434 21.156 5.02 1 95.12 102 VAL A O 1
ATOM 774 N N . GLU A 1 103 ? -2.527 21.141 3.1 1 97.12 103 GLU A N 1
ATOM 775 C CA . GLU A 1 103 ? -3.852 21.25 3.705 1 97.12 103 GLU A CA 1
ATOM 776 C C . GLU A 1 103 ? -4.344 19.906 4.211 1 97.12 103 GLU A C 1
ATOM 778 O O . GLU A 1 103 ? -4.191 18.891 3.527 1 97.12 103 GLU A O 1
ATOM 783 N N . ILE A 1 104 ? -4.938 19.953 5.379 1 97.38 104 ILE A N 1
ATOM 784 C CA . ILE A 1 104 ? -5.609 18.766 5.891 1 97.38 104 ILE A CA 1
ATOM 785 C C . ILE A 1 104 ? -7.004 18.656 5.27 1 97.38 104 ILE A C 1
ATOM 787 O O . ILE A 1 104 ? -7.816 19.578 5.391 1 97.38 104 ILE A O 1
ATOM 791 N N . GLU A 1 105 ? -7.234 17.609 4.629 1 98.06 105 GLU A N 1
ATOM 792 C CA . GLU A 1 105 ? -8.508 17.359 3.957 1 98.06 105 GLU A CA 1
ATOM 793 C C . GLU A 1 105 ? -9.609 17.031 4.961 1 98.06 105 GLU A C 1
ATOM 795 O O . GLU A 1 105 ? -10.75 17.469 4.797 1 98.06 105 GLU A O 1
ATOM 800 N N . GLU A 1 106 ? -9.25 16.25 5.902 1 98.19 106 GLU A N 1
ATOM 801 C CA . GLU A 1 106 ? -10.18 15.805 6.938 1 98.19 106 GLU A CA 1
ATOM 802 C C . GLU A 1 106 ? -9.43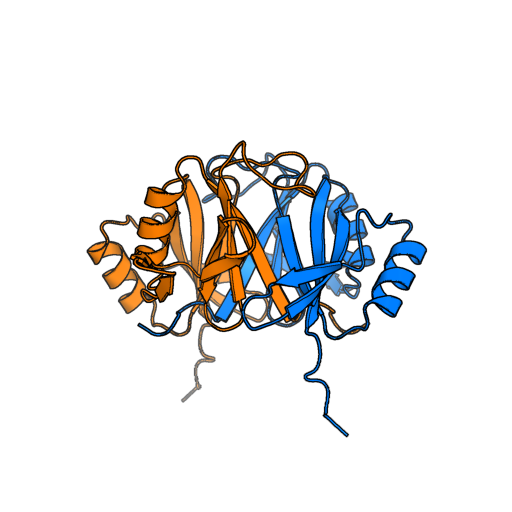8 15.352 8.188 1 98.19 106 GLU A C 1
ATOM 804 O O . GLU A 1 106 ? -8.398 14.695 8.094 1 98.19 106 GLU A O 1
ATOM 809 N N . GLY A 1 107 ? -10.109 15.633 9.359 1 97.31 107 GLY A N 1
ATOM 810 C CA . GLY A 1 107 ? -9.625 15.086 10.617 1 97.31 107 GLY A CA 1
ATOM 811 C C . GLY A 1 107 ? -9.188 16.156 11.602 1 97.31 107 GLY A C 1
ATOM 812 O O . GLY A 1 107 ? -9.141 17.344 11.258 1 97.31 107 GLY A O 1
ATOM 813 N N . PRO A 1 108 ? -8.836 15.664 12.68 1 97.5 108 PRO A N 1
ATOM 814 C CA . PRO A 1 108 ? -8.805 14.266 13.102 1 97.5 108 PRO A CA 1
ATOM 815 C C . PRO A 1 108 ? -10.195 13.641 13.211 1 97.5 108 PRO A C 1
ATOM 817 O O . PRO A 1 108 ? -11.148 14.32 13.594 1 97.5 108 PRO A O 1
ATOM 820 N N . VAL A 1 109 ? -10.305 12.367 12.797 1 97.12 109 VAL A N 1
ATOM 821 C CA . VAL A 1 109 ? -11.555 11.617 12.859 1 97.12 109 VAL A CA 1
ATOM 822 C C . VAL A 1 109 ? -11.273 10.18 13.312 1 97.12 109 VAL A C 1
ATOM 824 O O . VAL A 1 109 ? -10.188 9.648 13.055 1 97.12 109 VAL A O 1
ATOM 827 N N . GLU A 1 110 ? -12.234 9.555 13.977 1 94.81 110 GLU A N 1
ATOM 828 C CA . GLU A 1 110 ? -12.109 8.156 14.375 1 94.81 110 GLU A CA 1
ATOM 829 C C . GLU A 1 110 ? -12.398 7.219 13.203 1 94.81 110 GLU A C 1
ATOM 831 O O . GLU A 1 110 ? -13.344 7.438 12.445 1 94.81 110 GLU A O 1
ATOM 836 N N . ARG A 1 111 ? -11.555 6.305 13.062 1 92.31 111 ARG A N 1
ATOM 837 C CA . ARG A 1 111 ? -11.695 5.258 12.055 1 92.31 111 ARG A CA 1
ATOM 838 C C . ARG A 1 111 ? -11.383 3.887 12.648 1 92.31 111 ARG A C 1
ATOM 840 O O . ARG A 1 111 ? -11.07 3.77 13.836 1 92.31 111 ARG A O 1
ATOM 847 N N . THR A 1 112 ? -11.555 2.883 11.758 1 87.81 112 THR A N 1
ATOM 848 C CA . THR A 1 112 ? -11.25 1.518 12.164 1 87.81 112 THR A CA 1
ATOM 849 C C . THR A 1 112 ? -9.945 1.042 11.547 1 87.81 112 THR A C 1
ATOM 851 O O . THR A 1 112 ? -9.82 0.981 10.32 1 87.81 112 THR A O 1
ATOM 854 N N . GLY A 1 113 ? -9.023 0.778 12.383 1 87.06 113 GLY A N 1
ATOM 855 C CA . GLY A 1 113 ? -7.785 0.169 11.922 1 87.06 113 GLY A CA 1
ATOM 856 C C . GLY A 1 113 ? -7.84 -1.347 11.891 1 87.06 113 GLY A C 1
ATOM 857 O O . GLY A 1 113 ? -8.867 -1.942 12.227 1 87.06 113 GLY A O 1
ATOM 858 N N . ALA A 1 114 ? -6.746 -1.935 11.438 1 82.69 114 ALA A N 1
ATOM 859 C CA . ALA A 1 114 ? -6.672 -3.387 11.297 1 82.69 114 ALA A CA 1
ATOM 860 C C . ALA A 1 114 ? -6.859 -4.078 12.641 1 82.69 114 ALA A C 1
ATOM 862 O O . ALA A 1 114 ? -7.449 -5.16 12.711 1 82.69 114 ALA A O 1
ATOM 863 N N . VAL A 1 115 ? -6.359 -3.445 13.711 1 84.5 115 VAL A N 1
ATOM 864 C CA . VAL A 1 115 ? -6.371 -4.164 14.984 1 84.5 115 VAL A CA 1
ATOM 865 C C . VAL A 1 115 ? -7.004 -3.295 16.062 1 84.5 115 VAL A C 1
ATOM 867 O O . VAL A 1 115 ? -6.809 -3.535 17.266 1 84.5 115 VAL A O 1
ATOM 870 N N . GLY A 1 116 ? -7.684 -2.283 15.711 1 86.81 116 GLY A N 1
ATOM 871 C CA . GLY A 1 116 ? -8.352 -1.426 16.672 1 86.81 116 GLY A CA 1
ATOM 872 C C . GLY A 1 116 ? -8.734 -0.072 16.109 1 86.81 116 GLY A C 1
ATOM 873 O O . GLY A 1 116 ? -8.5 0.201 14.93 1 86.81 116 GLY A O 1
ATOM 874 N N . THR A 1 117 ? -9.227 0.725 17.047 1 92.25 117 THR A N 1
ATOM 875 C CA . THR A 1 117 ? -9.664 2.057 16.656 1 92.25 117 THR A CA 1
ATOM 876 C C . THR A 1 117 ? -8.469 2.984 16.453 1 92.25 117 THR A C 1
ATOM 878 O O . THR A 1 117 ? -7.527 2.973 17.234 1 92.25 117 THR A O 1
ATOM 881 N N . ILE A 1 118 ? -8.633 3.77 15.422 1 93.38 118 ILE A N 1
ATOM 882 C CA . ILE A 1 118 ? -7.578 4.738 15.148 1 93.38 118 ILE A CA 1
ATOM 883 C C . ILE A 1 118 ? -8.18 6.137 15.039 1 93.38 118 ILE A C 1
ATOM 885 O O . ILE A 1 118 ? -9.391 6.285 14.836 1 93.38 118 ILE A O 1
ATOM 889 N N . THR A 1 119 ? -7.34 7.129 15.289 1 96.75 119 THR A N 1
ATOM 890 C CA . THR A 1 119 ? -7.625 8.508 14.914 1 96.75 119 THR A CA 1
ATOM 891 C C . THR A 1 119 ? -6.781 8.93 13.719 1 96.75 119 THR A C 1
ATOM 893 O O . THR A 1 119 ? -5.578 8.68 13.68 1 96.75 119 THR A O 1
ATOM 896 N N . SER A 1 120 ? -7.484 9.688 12.766 1 96.5 120 SER A N 1
ATOM 897 C CA . SER A 1 120 ? -6.812 9.852 11.484 1 96.5 120 SER A CA 1
ATOM 898 C C . SER A 1 120 ? -6.906 11.297 11 1 96.5 120 SER A C 1
ATOM 900 O O . SER A 1 120 ? -7.883 11.992 11.281 1 96.5 120 SER A O 1
ATOM 902 N N . LEU A 1 121 ? -5.871 11.695 10.297 1 97.31 121 LEU A N 1
ATOM 903 C CA . LEU A 1 121 ? -5.871 12.859 9.422 1 97.31 121 LEU A CA 1
ATOM 904 C C . LEU A 1 121 ? -5.715 12.453 7.965 1 97.31 121 LEU A C 1
ATOM 906 O O . LEU A 1 121 ? -4.973 11.516 7.652 1 97.31 121 LEU A O 1
ATOM 910 N N . TYR A 1 122 ? -6.363 13.227 7.102 1 97.88 122 TYR A N 1
ATOM 911 C CA . TYR A 1 122 ? -6.246 12.977 5.672 1 97.88 122 TYR A CA 1
ATOM 912 C C . TYR A 1 122 ? -5.652 14.18 4.953 1 97.88 122 TYR A C 1
ATOM 914 O O . TYR A 1 122 ? -5.992 15.32 5.262 1 97.88 122 TYR A O 1
ATOM 922 N N . PHE A 1 123 ? -4.816 13.906 4.012 1 96.94 123 PHE A N 1
ATOM 923 C CA . PHE A 1 123 ? -4.324 14.938 3.102 1 96.94 123 PHE A CA 1
ATOM 924 C C . PHE A 1 123 ? -4.055 14.352 1.72 1 96.94 123 PHE A C 1
ATOM 926 O O . PHE A 1 123 ? -4.152 13.141 1.521 1 96.94 123 PHE A O 1
ATOM 933 N N . ARG A 1 124 ? -3.785 15.258 0.812 1 97.06 124 ARG A N 1
ATOM 934 C CA . ARG A 1 124 ? -3.494 14.805 -0.544 1 97.06 124 ARG A CA 1
ATOM 935 C C . ARG A 1 124 ? -2.053 15.117 -0.929 1 97.06 124 ARG A C 1
ATOM 937 O O . ARG A 1 124 ? -1.54 16.188 -0.608 1 97.06 124 ARG A O 1
ATOM 944 N N . ASP A 1 125 ? -1.4 14.156 -1.583 1 93.31 125 ASP A N 1
ATOM 945 C CA . ASP A 1 125 ? -0.063 14.414 -2.107 1 93.31 125 ASP A CA 1
ATOM 946 C C . ASP A 1 125 ? -0.127 15.203 -3.41 1 93.31 125 ASP A C 1
ATOM 948 O O . ASP A 1 125 ? -1.212 15.562 -3.873 1 93.31 125 ASP A O 1
ATOM 952 N N . PRO A 1 126 ? 0.992 15.539 -4.035 1 91.75 126 PRO A N 1
ATOM 953 C CA . PRO A 1 126 ? 0.987 16.422 -5.203 1 91.75 126 PRO A CA 1
ATOM 954 C C . PRO A 1 126 ? 0.199 15.844 -6.379 1 91.75 126 PRO A C 1
ATOM 956 O O . PRO A 1 126 ? -0.302 16.594 -7.219 1 91.75 126 PRO A O 1
ATOM 959 N N . ASP A 1 127 ? 0.12 14.508 -6.523 1 94.31 127 ASP A N 1
ATOM 960 C CA . ASP A 1 127 ? -0.647 13.875 -7.59 1 94.31 127 ASP A CA 1
ATOM 961 C C . ASP A 1 127 ? -2.076 13.578 -7.137 1 94.31 127 ASP A C 1
ATOM 963 O O . ASP A 1 127 ? -2.838 12.922 -7.852 1 94.31 127 ASP A O 1
ATOM 967 N N . HIS A 1 128 ? -2.393 13.922 -5.918 1 95.88 128 HIS A N 1
ATOM 968 C CA . HIS A 1 128 ? -3.734 13.859 -5.348 1 95.88 128 HIS A CA 1
ATOM 969 C C . HIS A 1 128 ? -4.109 12.43 -4.973 1 95.88 128 HIS A C 1
ATOM 971 O O . HIS A 1 128 ? -5.289 12.062 -5.012 1 95.88 128 HIS A O 1
ATOM 977 N N . ASN A 1 129 ? -3.115 11.578 -4.738 1 95.88 129 ASN A N 1
ATOM 978 C CA . ASN A 1 129 ? -3.41 10.414 -3.902 1 95.88 129 ASN A CA 1
ATOM 979 C C . ASN A 1 129 ? -3.957 10.836 -2.541 1 95.88 129 ASN A C 1
ATOM 981 O O . ASN A 1 129 ? -3.654 11.922 -2.053 1 95.88 129 ASN A O 1
ATOM 985 N N . LEU A 1 130 ? -4.809 9.969 -1.974 1 97.5 130 LEU A N 1
ATOM 986 C CA . LEU A 1 130 ? -5.273 10.234 -0.616 1 97.5 130 LEU A CA 1
ATOM 987 C C . LEU A 1 130 ? -4.387 9.531 0.408 1 97.5 130 LEU A C 1
ATOM 989 O O . LEU A 1 130 ? -4.199 8.312 0.345 1 97.5 130 LEU A O 1
ATOM 993 N N . ILE A 1 131 ? -3.797 10.32 1.326 1 96.31 131 ILE A N 1
ATOM 994 C CA . ILE A 1 131 ? -2.943 9.781 2.379 1 96.31 131 ILE A CA 1
ATOM 995 C C . ILE A 1 131 ? -3.621 9.953 3.734 1 96.31 131 ILE A C 1
ATOM 997 O O . ILE A 1 131 ? -4.02 11.07 4.098 1 96.31 131 ILE A O 1
ATOM 1001 N N . GLU A 1 132 ? -3.846 8.891 4.371 1 96.12 132 GLU A N 1
ATOM 1002 C CA . GLU A 1 132 ? -4.324 8.852 5.75 1 96.12 132 GLU A CA 1
ATOM 1003 C C . GLU A 1 132 ? -3.18 8.586 6.723 1 96.12 132 GLU A C 1
ATOM 1005 O O . GLU A 1 132 ? -2.428 7.625 6.559 1 96.12 132 GLU A O 1
ATOM 1010 N N . VAL A 1 133 ? -2.959 9.453 7.695 1 95.25 133 VAL A N 1
ATOM 1011 C CA . VAL A 1 133 ? -2.004 9.219 8.773 1 95.25 133 VAL A CA 1
ATOM 1012 C C . VAL A 1 133 ? -2.75 9.031 10.094 1 95.25 133 VAL A C 1
ATOM 1014 O O . VAL A 1 133 ? -3.6 9.844 10.453 1 95.25 133 VAL A O 1
ATOM 1017 N N . SER A 1 134 ? -2.348 7.938 10.781 1 95.44 134 SER A N 1
ATOM 1018 C CA . SER A 1 134 ? -3.209 7.555 11.898 1 95.44 134 SER A CA 1
ATOM 1019 C C . SER A 1 134 ? -2.387 7.168 13.117 1 95.44 134 SER A C 1
ATOM 1021 O O . SER A 1 134 ? -1.263 6.68 12.992 1 9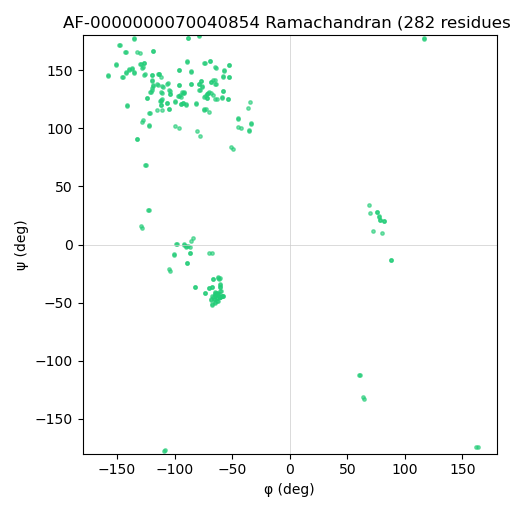5.44 134 SER A O 1
ATOM 1023 N N . ASN A 1 135 ? -3.012 7.383 14.336 1 95 135 ASN A N 1
ATOM 1024 C CA . ASN A 1 135 ? -2.604 6.805 15.609 1 95 135 ASN A CA 1
ATOM 1025 C C . ASN A 1 135 ? -3.617 5.781 16.109 1 95 135 ASN A C 1
ATOM 1027 O O . ASN A 1 135 ? -4.828 5.996 16 1 95 135 ASN A O 1
ATOM 1031 N N . TYR A 1 136 ? -3.104 4.668 16.594 1 92.94 136 TYR A N 1
ATOM 1032 C CA . TYR A 1 136 ? -4.008 3.832 17.375 1 92.94 136 TYR A CA 1
ATOM 1033 C C . TYR A 1 136 ? -4.367 4.5 18.688 1 92.94 136 TYR A C 1
ATOM 1035 O O . TYR A 1 136 ? -3.512 5.113 19.344 1 92.94 136 TYR A O 1
ATOM 1043 N N . MET A 1 137 ? -5.645 4.348 19.016 1 88.44 137 MET A N 1
ATOM 1044 C CA . MET A 1 137 ? -6.094 4.867 20.312 1 88.44 137 MET A CA 1
ATOM 1045 C C . MET A 1 137 ? -5.609 3.982 21.453 1 88.44 137 MET A C 1
ATOM 1047 O O . MET A 1 137 ? -5.629 2.756 21.344 1 88.44 137 MET A O 1
ATOM 1051 N N . GLN A 1 138 ? -4.742 4.484 22.375 1 74.38 138 GLN A N 1
ATOM 1052 C CA . GLN A 1 138 ? -4.262 3.74 23.547 1 74.38 138 GLN A CA 1
ATOM 1053 C C . GLN A 1 138 ? -5.422 3.303 24.438 1 74.38 138 GLN A C 1
ATOM 1055 O O . GLN A 1 138 ? -6.418 4.016 24.562 1 74.38 138 GLN A O 1
ATOM 1060 N N . PRO A 1 139 ? -5.445 1.897 24.734 1 61.53 139 PRO A N 1
ATOM 1061 C CA . PRO A 1 139 ? -6.473 1.495 25.703 1 61.53 139 PRO A CA 1
ATOM 1062 C C . PRO A 1 139 ? -6.539 2.422 26.906 1 61.53 139 PRO A C 1
ATOM 1064 O O . PRO A 1 139 ? -5.508 2.918 27.359 1 61.53 139 PRO A O 1
ATOM 1067 N N . SER A 1 140 ? -7.527 3.197 27.031 1 50.22 140 SER A N 1
ATOM 1068 C CA . SER A 1 140 ? -7.68 3.965 28.266 1 50.22 140 SER A CA 1
ATOM 1069 C C . SER A 1 140 ? -7.211 3.164 29.469 1 50.22 140 SER A C 1
ATOM 1071 O O . SER A 1 140 ? -7.605 2.01 29.656 1 50.22 140 SER A O 1
ATOM 1073 N N . GLN A 1 141 ? -6.105 3.305 29.969 1 39.75 141 GLN A N 1
ATOM 1074 C CA . GLN A 1 141 ? -5.875 2.812 31.328 1 39.75 141 GLN A CA 1
ATOM 1075 C C . GLN A 1 141 ? -6.949 3.32 32.281 1 39.75 141 GLN A C 1
ATOM 1077 O O . GLN A 1 141 ? -7.16 4.527 32.406 1 39.75 141 GLN A O 1
ATOM 1082 N N . GLY A 1 142 ? -8.047 2.592 32.281 1 33.75 142 GLY A N 1
ATOM 1083 C CA . GLY A 1 142 ? -8.836 2.871 33.469 1 33.75 142 GLY A CA 1
ATOM 1084 C C . GLY A 1 142 ? -7.992 3.18 34.688 1 33.75 142 GLY A C 1
ATOM 1085 O O . GLY A 1 142 ? -7.094 2.41 35.031 1 33.75 142 GLY A O 1
ATOM 1086 N N . PHE A 1 143 ? -7.93 4.453 35.031 1 28.16 143 PHE A N 1
ATOM 1087 C CA . PHE A 1 143 ? -7.688 4.688 36.469 1 28.16 143 PHE A CA 1
ATOM 1088 C C . PHE A 1 143 ? -8.812 4.098 37.312 1 28.16 143 PHE A C 1
ATOM 1090 O O . PHE A 1 143 ? -9.961 4.039 36.875 1 28.16 143 PHE A O 1
ATOM 1097 N N . MET B 1 1 ? 13.102 13.641 12.211 1 37.94 1 MET B N 1
ATOM 1098 C CA . MET B 1 1 ? 11.82 13.117 12.68 1 37.94 1 MET B CA 1
ATOM 1099 C C . MET B 1 1 ? 11.68 11.641 12.32 1 37.94 1 MET B C 1
ATOM 1101 O O . MET B 1 1 ? 12.094 11.211 11.242 1 37.94 1 MET B O 1
ATOM 1105 N N . ALA B 1 2 ? 11.773 10.766 13.242 1 44.44 2 ALA B N 1
ATOM 1106 C CA . ALA B 1 2 ? 11.656 9.312 13.148 1 44.44 2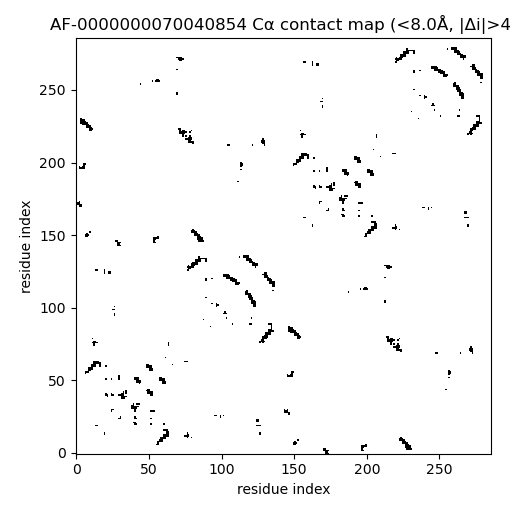 ALA B CA 1
ATOM 1107 C C . ALA B 1 2 ? 10.633 8.914 12.086 1 44.44 2 ALA B C 1
ATOM 1109 O O . ALA B 1 2 ? 9.625 9.594 11.898 1 44.44 2 ALA B O 1
ATOM 1110 N N . SER B 1 3 ? 11.125 8.219 11.258 1 54.75 3 SER B N 1
ATOM 1111 C CA . SER B 1 3 ? 10.312 7.711 10.164 1 54.75 3 SER B CA 1
ATOM 1112 C C . SER B 1 3 ? 8.969 7.184 10.664 1 54.75 3 SER B C 1
ATOM 1114 O O . SER B 1 3 ? 8.93 6.32 11.539 1 54.75 3 SER B O 1
ATOM 1116 N N . VAL B 1 4 ? 7.91 8.07 10.469 1 60.38 4 VAL B N 1
ATOM 1117 C CA . VAL B 1 4 ? 6.566 8.203 11.023 1 60.38 4 VAL B CA 1
ATOM 1118 C C . VAL B 1 4 ? 5.699 7.031 10.57 1 60.38 4 VAL B C 1
ATOM 1120 O O . VAL B 1 4 ? 4.758 6.641 11.266 1 60.38 4 VAL B O 1
ATOM 1123 N N . VAL B 1 5 ? 6.355 6.238 9.633 1 68 5 VAL B N 1
ATOM 1124 C CA . VAL B 1 5 ? 5.379 5.285 9.125 1 68 5 VAL B CA 1
ATOM 1125 C C . VAL B 1 5 ? 5.793 3.865 9.508 1 68 5 VAL B C 1
ATOM 1127 O O . VAL B 1 5 ? 6.883 3.414 9.164 1 68 5 VAL B O 1
ATOM 1130 N N . HIS B 1 6 ? 5.035 3.168 10.305 1 74.12 6 HIS B N 1
ATOM 1131 C CA . HIS B 1 6 ? 5.363 1.815 10.742 1 74.12 6 HIS B CA 1
ATOM 1132 C C . HIS B 1 6 ? 4.504 0.782 10.023 1 74.12 6 HIS B C 1
ATOM 1134 O O . HIS B 1 6 ? 4.848 -0.402 9.992 1 74.12 6 HIS B O 1
ATOM 1140 N N . GLN B 1 7 ? 3.426 1.19 9.523 1 76.62 7 GLN B N 1
ATOM 1141 C CA . GLN B 1 7 ? 2.559 0.277 8.781 1 76.62 7 GLN B CA 1
ATOM 1142 C C . GLN B 1 7 ? 1.873 0.986 7.621 1 76.62 7 GLN B C 1
ATOM 1144 O O . GLN B 1 7 ? 1.557 2.174 7.707 1 76.62 7 GLN B O 1
ATOM 1149 N N . ILE B 1 8 ? 1.714 0.308 6.574 1 83.12 8 ILE B N 1
ATOM 1150 C CA . ILE B 1 8 ? 1.021 0.83 5.402 1 83.12 8 ILE B CA 1
ATOM 1151 C C . ILE B 1 8 ? -0.13 -0.1 5.023 1 83.12 8 ILE B C 1
ATOM 1153 O O . ILE B 1 8 ? 0.067 -1.306 4.855 1 83.12 8 ILE B O 1
ATOM 1157 N N . SER B 1 9 ? -1.316 0.5 4.918 1 84.19 9 SER B N 1
ATOM 1158 C CA . SER B 1 9 ? -2.498 -0.218 4.453 1 84.19 9 SER B CA 1
ATOM 1159 C C . SER B 1 9 ? -3.096 0.447 3.217 1 84.19 9 SER B C 1
ATOM 1161 O O . SER B 1 9 ? -3.648 1.546 3.303 1 84.19 9 SER B O 1
ATOM 1163 N N . PRO B 1 10 ? -3.039 -0.21 2.143 1 89.94 10 PRO B N 1
ATOM 1164 C CA . PRO B 1 10 ? -3.607 0.368 0.922 1 89.94 10 PRO B CA 1
ATOM 1165 C C . PRO B 1 10 ? -5.082 0.022 0.737 1 89.94 10 PRO B C 1
ATOM 1167 O O . PRO B 1 10 ? -5.574 -0.944 1.328 1 89.94 10 PRO B O 1
ATOM 1170 N N . SER B 1 11 ? -5.754 0.849 -0.044 1 89.12 11 SER B N 1
ATOM 1171 C CA . SER B 1 11 ? -7.102 0.546 -0.521 1 89.12 11 SER B CA 1
ATOM 1172 C C . SE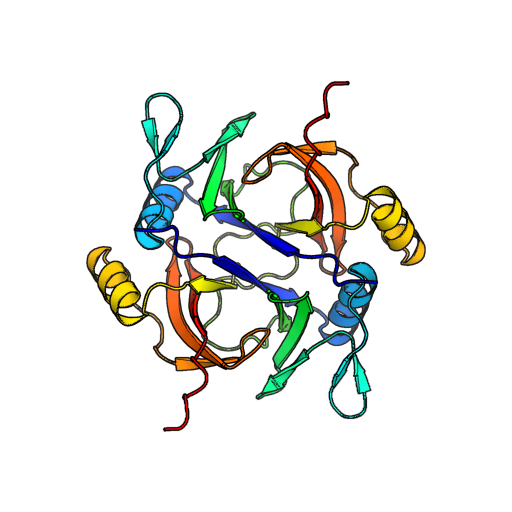R B 1 11 ? -7.086 0.113 -1.982 1 89.12 11 SER B C 1
ATOM 1174 O O . SER B 1 11 ? -6.484 0.78 -2.826 1 89.12 11 SER B O 1
ATOM 1176 N N . LEU B 1 12 ? -7.73 -1.003 -2.236 1 90.25 12 LEU B N 1
ATOM 1177 C CA . LEU B 1 12 ? -7.852 -1.486 -3.607 1 90.25 12 LEU B CA 1
ATOM 1178 C C . LEU B 1 12 ? -9.25 -1.234 -4.152 1 90.25 12 LEU B C 1
ATOM 1180 O O . LEU B 1 12 ? -10.242 -1.472 -3.457 1 90.25 12 LEU B O 1
ATOM 1184 N N . LYS B 1 13 ? -9.281 -0.721 -5.285 1 87.75 13 LYS B N 1
ATOM 1185 C CA . LYS B 1 13 ? -10.547 -0.529 -5.98 1 87.75 13 LYS B CA 1
ATOM 1186 C C . LYS B 1 13 ? -10.867 -1.721 -6.879 1 87.75 13 LYS B C 1
ATOM 1188 O O . LYS B 1 13 ? -10.023 -2.156 -7.668 1 87.75 13 LYS B O 1
ATOM 1193 N N . SER B 1 14 ? -12.078 -2.17 -6.699 1 87.31 14 SER B N 1
ATOM 1194 C CA . SER B 1 14 ? -12.414 -3.363 -7.465 1 87.31 14 SER B CA 1
ATOM 1195 C C . SER B 1 14 ? -13.703 -3.158 -8.266 1 87.31 14 SER B C 1
ATOM 1197 O O . SER B 1 14 ? -14.609 -2.447 -7.82 1 87.31 14 SER B O 1
ATOM 1199 N N . ARG B 1 15 ? -13.805 -3.875 -9.367 1 83.12 15 ARG B N 1
ATOM 1200 C CA . ARG B 1 15 ? -14.992 -3.842 -10.219 1 83.12 15 ARG B CA 1
ATOM 1201 C C . ARG B 1 15 ? -16.078 -4.758 -9.68 1 83.12 15 ARG B C 1
ATOM 1203 O O . ARG B 1 15 ? -17.266 -4.527 -9.914 1 83.12 15 ARG B O 1
ATOM 1210 N N . SER B 1 16 ? -15.711 -5.891 -9.133 1 80.69 16 SER B N 1
ATOM 1211 C CA . SER B 1 16 ? -16.641 -6.836 -8.523 1 80.69 16 SER B CA 1
ATOM 1212 C C . SER B 1 16 ? -16.203 -7.199 -7.105 1 80.69 16 SER B C 1
ATOM 1214 O O . SER B 1 16 ? -15.359 -8.086 -6.918 1 80.69 16 SER B O 1
ATOM 1216 N N . PHE B 1 17 ? -16.906 -6.691 -6.188 1 77.62 17 PHE B N 1
ATOM 1217 C CA . PHE B 1 17 ? -16.438 -6.656 -4.805 1 77.62 17 PHE B CA 1
ATOM 1218 C C . PHE B 1 17 ? -16.375 -8.062 -4.223 1 77.62 17 PHE B C 1
ATOM 1220 O O . PHE B 1 17 ? -15.312 -8.5 -3.771 1 77.62 17 PHE B O 1
ATOM 1227 N N . GLU B 1 18 ? -17.438 -8.852 -4.301 1 74.31 18 GLU B N 1
ATOM 1228 C CA . GLU B 1 18 ? -17.516 -10.141 -3.629 1 74.31 18 GLU B CA 1
ATOM 1229 C C . GLU B 1 18 ? -16.547 -11.141 -4.25 1 74.31 18 GLU B C 1
ATOM 1231 O O . GLU B 1 18 ? -15.781 -11.797 -3.539 1 74.31 18 GLU B O 1
ATOM 1236 N N . SER B 1 19 ? -16.562 -11.211 -5.555 1 79.44 19 SER B N 1
ATOM 1237 C CA . SER B 1 19 ? -15.711 -12.18 -6.234 1 79.44 19 SER B CA 1
ATOM 1238 C C . SER B 1 19 ? -14.234 -11.82 -6.066 1 79.44 19 SER B C 1
ATOM 1240 O O . SER B 1 19 ? -13.398 -12.703 -5.836 1 79.44 19 SER B O 1
ATOM 1242 N N . PHE B 1 20 ? -13.961 -10.586 -6.082 1 84 20 PHE B N 1
ATOM 1243 C CA . PHE B 1 20 ? -12.594 -10.102 -5.93 1 84 20 PHE B CA 1
ATOM 1244 C C . PHE B 1 20 ? -12.055 -10.445 -4.547 1 84 20 PHE B C 1
ATOM 1246 O O . PHE B 1 20 ? -10.977 -11.039 -4.422 1 84 20 PHE B O 1
ATOM 1253 N N . SER B 1 21 ? -12.844 -10.109 -3.605 1 81 21 SER B N 1
ATOM 1254 C CA . SER B 1 21 ? -12.398 -10.281 -2.227 1 81 21 SER B CA 1
ATOM 1255 C C . SER B 1 21 ? -12.156 -11.75 -1.901 1 81 21 SER B C 1
ATOM 1257 O O . SER B 1 21 ? -11.172 -12.094 -1.25 1 81 21 SER B O 1
ATOM 1259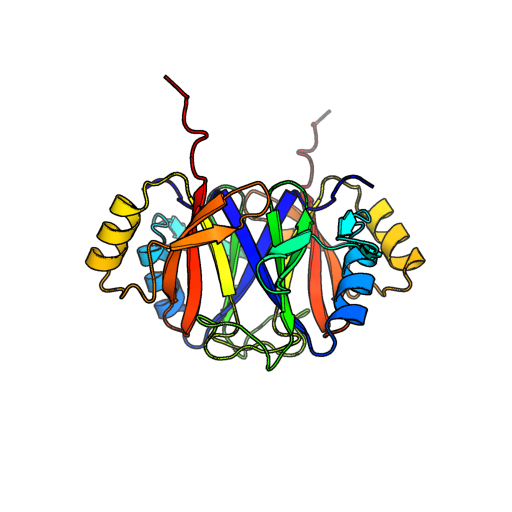 N N . THR B 1 22 ? -13.031 -12.539 -2.33 1 82 22 THR B N 1
ATOM 1260 C CA . THR B 1 22 ? -12.922 -13.969 -2.062 1 82 22 THR B CA 1
ATOM 1261 C C . THR B 1 22 ? -11.695 -14.555 -2.762 1 82 22 THR B C 1
ATOM 1263 O O . THR B 1 22 ? -10.906 -15.273 -2.145 1 82 22 THR B O 1
ATOM 1266 N N . GLN B 1 23 ? -11.516 -14.234 -3.984 1 85.94 23 GLN B N 1
ATOM 1267 C CA . GLN B 1 23 ? -10.398 -14.789 -4.746 1 85.94 23 GLN B CA 1
ATOM 1268 C C . GLN B 1 23 ? -9.062 -14.273 -4.219 1 85.94 23 GLN B C 1
ATOM 1270 O O . GLN B 1 23 ? -8.117 -15.055 -4.062 1 85.94 23 GLN B O 1
ATOM 1275 N N . LEU B 1 24 ? -9.039 -13.008 -3.979 1 87.81 24 LEU B N 1
ATOM 1276 C CA . LEU B 1 24 ? -7.801 -12.438 -3.463 1 87.81 24 LEU B CA 1
ATOM 1277 C C . LEU B 1 24 ? -7.48 -13 -2.082 1 87.81 24 LEU B C 1
ATOM 1279 O O . LEU B 1 24 ? -6.328 -13.336 -1.797 1 87.81 24 LEU B O 1
ATOM 1283 N N . GLY B 1 25 ? -8.484 -13.109 -1.231 1 86.69 25 GLY B N 1
ATOM 1284 C CA . GLY B 1 25 ? -8.281 -13.68 0.09 1 86.69 25 GLY B CA 1
ATOM 1285 C C . GLY B 1 25 ? -7.754 -15.102 0.049 1 86.69 25 GLY B C 1
ATOM 1286 O O . GLY B 1 25 ? -6.824 -15.445 0.786 1 86.69 25 GLY B O 1
ATOM 1287 N N . GLN B 1 26 ? -8.32 -15.836 -0.792 1 84.19 26 GLN B N 1
ATOM 1288 C CA . GLN B 1 26 ? -7.859 -17.219 -0.97 1 84.19 26 GLN B CA 1
ATOM 1289 C C . GLN B 1 26 ? -6.418 -17.25 -1.474 1 84.19 26 GLN B C 1
ATOM 1291 O O . GLN B 1 26 ? -5.59 -17.984 -0.947 1 84.19 26 GLN B O 1
ATOM 1296 N N . THR B 1 27 ? -6.145 -16.469 -2.502 1 87.88 27 THR B N 1
ATOM 1297 C CA . THR B 1 27 ? -4.828 -16.438 -3.125 1 87.88 27 THR B CA 1
ATOM 1298 C C . THR B 1 27 ? -3.766 -16 -2.119 1 87.88 27 THR B C 1
ATOM 1300 O O . THR B 1 27 ? -2.656 -16.547 -2.111 1 87.88 27 THR B O 1
ATOM 1303 N N . LEU B 1 28 ? -4.129 -15.094 -1.274 1 87.69 28 LEU B N 1
ATOM 1304 C CA . LEU B 1 28 ? -3.162 -14.57 -0.32 1 87.69 28 LEU B CA 1
ATOM 1305 C C . LEU B 1 28 ? -3.166 -15.383 0.967 1 87.69 28 LEU B C 1
ATOM 1307 O O . LEU B 1 28 ? -2.439 -15.07 1.912 1 87.69 28 LEU B O 1
ATOM 1311 N N . GLY B 1 29 ? -3.984 -16.344 1.062 1 82.94 29 GLY B N 1
ATOM 1312 C CA . GLY B 1 29 ? -4.016 -17.266 2.195 1 82.94 29 GLY B CA 1
ATOM 1313 C C . GLY B 1 29 ? -4.645 -16.656 3.434 1 82.94 29 GLY B C 1
ATOM 1314 O O . GLY B 1 29 ? -4.258 -16.969 4.559 1 82.94 29 GLY B O 1
ATOM 1315 N N . VAL B 1 30 ? -5.539 -15.719 3.291 1 78.38 30 VAL B N 1
ATOM 1316 C CA . VAL B 1 30 ? -6.254 -15.125 4.414 1 78.38 30 VAL B CA 1
ATOM 1317 C C . VAL B 1 30 ? -7.293 -16.109 4.945 1 78.38 30 VAL B C 1
ATOM 1319 O O . VAL B 1 30 ? -8.078 -16.672 4.176 1 78.38 30 VAL B O 1
ATOM 1322 N N . PRO B 1 31 ? -7.215 -16.312 6.215 1 74.25 31 PRO B N 1
ATOM 1323 C CA . PRO B 1 31 ? -8.219 -17.219 6.754 1 74.25 31 PRO B CA 1
ATOM 1324 C C . PRO B 1 31 ? -9.641 -16.672 6.637 1 74.25 31 PRO B C 1
ATOM 1326 O O . PRO B 1 31 ? -9.836 -15.453 6.625 1 74.25 31 PRO B O 1
ATOM 1329 N N . PHE B 1 32 ? -10.469 -17.594 6.57 1 72.62 32 PHE B N 1
ATOM 1330 C CA . PHE B 1 32 ? -11.867 -17.203 6.613 1 72.62 32 PHE B CA 1
ATOM 1331 C C . PHE B 1 32 ? -12.234 -16.656 7.984 1 72.62 32 PHE B C 1
ATOM 1333 O O . PHE B 1 32 ? -11.797 -17.188 9.008 1 72.62 32 PHE B O 1
ATOM 1340 N N . LEU B 1 33 ? -12.859 -15.516 7.883 1 69.81 33 LEU B N 1
ATOM 1341 C CA . LEU B 1 33 ? -13.383 -14.914 9.109 1 69.81 33 LEU B CA 1
ATOM 1342 C C . LEU B 1 33 ? -14.906 -14.883 9.094 1 69.81 33 LEU B C 1
ATOM 1344 O O . LEU B 1 33 ? -15.523 -14.867 8.023 1 69.81 33 LEU B O 1
ATOM 1348 N N . SER B 1 34 ? -15.344 -15.039 10.266 1 63.97 34 SER B N 1
ATOM 1349 C CA . SER B 1 34 ? -16.797 -14.969 10.383 1 63.97 34 SER B CA 1
ATOM 1350 C C . SER B 1 34 ? -17.281 -13.523 10.414 1 63.97 34 SER B C 1
ATOM 1352 O O . SER B 1 34 ? -16.844 -12.734 11.25 1 63.97 34 SER B O 1
ATOM 1354 N N . CYS B 1 35 ? -17.688 -13.047 9.344 1 63.97 35 CYS B N 1
ATOM 1355 C CA . CYS B 1 35 ? -18.328 -11.734 9.297 1 63.97 35 CYS B CA 1
ATOM 1356 C C . CYS B 1 35 ? -19.844 -11.875 9.242 1 63.97 35 CYS B C 1
ATOM 1358 O O . CYS B 1 35 ? -20.406 -12.219 8.203 1 63.97 35 CYS B O 1
ATOM 1360 N N . GLY B 1 36 ? -20.438 -11.648 10.406 1 62.09 36 GLY B N 1
ATOM 1361 C CA . GLY B 1 36 ? -21.859 -11.961 10.477 1 62.09 36 GLY B CA 1
ATOM 1362 C C . GLY B 1 36 ? -22.156 -13.438 10.281 1 62.09 36 GLY B C 1
ATOM 1363 O O . GLY B 1 36 ? -21.562 -14.281 10.945 1 62.09 36 GLY B O 1
ATOM 1364 N N . SER B 1 37 ? -23.141 -13.742 9.375 1 62.38 37 SER B N 1
ATOM 1365 C CA . SER B 1 37 ? -23.594 -15.117 9.172 1 62.38 37 SER B CA 1
ATOM 1366 C C . SER B 1 37 ? -22.75 -15.82 8.109 1 62.38 37 SER B C 1
ATOM 1368 O O . SER B 1 37 ? -22.922 -17.016 7.859 1 62.38 37 SER B O 1
ATOM 1370 N N . GLU B 1 38 ? -21.812 -15 7.605 1 63.97 38 GLU B N 1
ATOM 1371 C CA . GLU B 1 38 ? -21.109 -15.594 6.477 1 63.97 38 GLU B CA 1
ATOM 1372 C C . GLU B 1 38 ? -19.609 -15.727 6.766 1 63.97 38 GLU B C 1
ATOM 1374 O O . GLU B 1 38 ? -19.047 -14.891 7.477 1 63.97 38 GLU B O 1
ATOM 1379 N N . GLU B 1 39 ? -19.062 -16.859 6.457 1 65.75 39 GLU B N 1
ATOM 1380 C CA . GLU B 1 39 ? -17.609 -17.016 6.445 1 65.75 39 GLU B CA 1
ATOM 1381 C C . GLU B 1 39 ? -16.984 -16.297 5.254 1 65.75 39 GLU B C 1
ATOM 1383 O O . GLU B 1 39 ? -17.375 -16.531 4.109 1 65.75 39 GLU B O 1
ATOM 1388 N N . THR B 1 40 ? -16.188 -15.32 5.676 1 65.75 40 THR B N 1
ATOM 1389 C CA . THR B 1 40 ? -15.586 -14.539 4.602 1 65.75 40 THR B CA 1
ATOM 1390 C C . THR B 1 40 ? -14.086 -14.367 4.836 1 65.75 40 THR B C 1
ATOM 1392 O O . THR B 1 40 ? -13.562 -14.797 5.863 1 65.75 40 THR B O 1
ATOM 1395 N N . HIS B 1 41 ? -13.344 -13.945 3.848 1 65.81 41 HIS B N 1
ATOM 1396 C CA . HIS B 1 41 ? -11.922 -13.656 3.957 1 65.81 41 HIS B CA 1
ATOM 1397 C C . HIS B 1 41 ? -11.688 -12.227 4.445 1 65.81 41 HIS B C 1
ATOM 1399 O O . HIS B 1 41 ? -10.547 -11.766 4.512 1 65.81 41 HIS B O 1
ATOM 1405 N N . PHE B 1 42 ? -12.836 -11.562 4.742 1 69 42 PHE B N 1
ATOM 1406 C CA . PHE B 1 42 ? -12.602 -10.148 4.996 1 69 42 PHE B CA 1
ATOM 1407 C C . PHE B 1 42 ? -13.172 -9.734 6.348 1 69 42 PHE B C 1
ATOM 1409 O O . PHE B 1 42 ? -14.078 -10.391 6.867 1 69 42 PHE B O 1
ATOM 1416 N N . LEU B 1 43 ? -12.445 -8.797 6.914 1 69.94 43 LEU B N 1
ATOM 1417 C CA . LEU B 1 43 ? -12.969 -8.078 8.07 1 69.94 43 LEU B CA 1
ATOM 1418 C C . LEU B 1 43 ? -14.086 -7.121 7.656 1 69.94 43 LEU B C 1
ATOM 1420 O O . LEU B 1 43 ? -14 -6.48 6.605 1 69.94 43 LEU B O 1
ATOM 1424 N N . CYS B 1 44 ? -15.156 -7.32 8.344 1 68.19 44 CYS B N 1
ATOM 1425 C CA . CYS B 1 44 ? -16.25 -6.391 8.109 1 68.19 44 CYS B CA 1
ATOM 1426 C C . CYS B 1 44 ? -16.234 -5.25 9.117 1 68.19 44 CYS B C 1
ATOM 1428 O O . CYS B 1 44 ? -15.969 -5.469 10.305 1 68.19 44 CYS B O 1
ATOM 1430 N N . PHE B 1 45 ? -16.25 -4.094 8.562 1 69.69 45 PHE B N 1
ATOM 1431 C CA . PHE B 1 45 ? -16.328 -2.908 9.406 1 69.69 45 PHE B CA 1
ATOM 1432 C C . PHE B 1 45 ? -17.688 -2.242 9.297 1 69.69 45 PHE B C 1
ATOM 1434 O O . PHE B 1 45 ? -18.594 -2.777 8.648 1 69.69 45 PHE B O 1
ATOM 1441 N N . LYS B 1 46 ? -17.75 -1.082 10.039 1 65.44 46 LYS B N 1
ATOM 1442 C CA . LYS B 1 46 ? -18.984 -0.325 10.031 1 65.44 46 LYS B CA 1
ATOM 1443 C C . LYS B 1 46 ? -19.375 0.083 8.617 1 65.44 46 LYS B C 1
ATOM 1445 O O . LYS B 1 46 ? -18.531 0.471 7.82 1 65.44 46 LYS B O 1
ATOM 1450 N N . GLY B 1 47 ? -20.688 0.132 8.227 1 66.75 47 GLY B N 1
ATOM 1451 C CA . GLY B 1 47 ? -21.234 0.706 7.008 1 66.75 47 GLY B CA 1
ATOM 1452 C C . GLY B 1 47 ? -20.875 -0.095 5.77 1 66.75 47 GLY B C 1
ATOM 1453 O O . GLY B 1 47 ? -20.656 0.474 4.695 1 66.75 47 GLY B O 1
ATOM 1454 N N . ASN B 1 48 ? -20.609 -1.438 5.789 1 70.81 48 ASN B N 1
ATOM 1455 C CA . ASN B 1 48 ? -20.344 -2.344 4.676 1 70.81 48 ASN B CA 1
ATOM 1456 C C . ASN B 1 48 ? -18.891 -2.236 4.195 1 70.81 48 ASN B C 1
ATOM 1458 O O . ASN B 1 48 ? -18.578 -2.646 3.078 1 70.81 48 ASN B O 1
ATOM 1462 N N . ARG B 1 49 ? -18.172 -1.584 4.918 1 79.25 49 ARG B N 1
ATOM 1463 C CA . ARG B 1 49 ? -16.75 -1.521 4.574 1 79.25 49 ARG B CA 1
ATOM 1464 C C . ARG B 1 49 ? -16.078 -2.865 4.809 1 79.25 49 ARG B C 1
ATOM 1466 O O . ARG B 1 49 ? -16.359 -3.553 5.789 1 79.25 49 ARG B O 1
ATOM 1473 N N . LYS B 1 50 ? -15.344 -3.303 3.807 1 81.38 50 LYS B N 1
ATOM 1474 C CA . LYS B 1 50 ? -14.664 -4.59 3.883 1 81.38 50 LYS B CA 1
ATOM 1475 C C . LYS B 1 50 ? -13.148 -4.422 3.75 1 81.38 50 LYS B C 1
ATOM 1477 O O . LYS B 1 50 ? -12.68 -3.506 3.072 1 81.38 50 LYS B O 1
ATOM 1482 N N . ALA B 1 51 ? -12.523 -5.301 4.473 1 88.19 51 ALA B N 1
ATOM 1483 C CA . ALA B 1 51 ? -11.07 -5.336 4.379 1 88.19 51 ALA B CA 1
ATOM 1484 C C . ALA B 1 51 ? -10.547 -6.77 4.441 1 88.19 51 ALA B C 1
ATOM 1486 O O . ALA B 1 51 ? -11.211 -7.656 4.98 1 88.19 51 ALA B O 1
ATOM 1487 N N . LEU B 1 52 ? -9.43 -7.008 3.744 1 85.88 52 LEU B N 1
ATOM 1488 C CA . LEU B 1 52 ? -8.648 -8.219 3.979 1 85.88 52 LEU B CA 1
ATOM 1489 C C . LEU B 1 52 ? -7.586 -7.988 5.043 1 85.88 52 LEU B C 1
ATOM 1491 O O . LEU B 1 52 ? -6.727 -7.117 4.887 1 85.88 52 LEU B O 1
ATOM 1495 N N . GLY B 1 53 ? -7.641 -8.719 6.082 1 82.75 53 GLY B N 1
ATOM 1496 C CA . GLY B 1 53 ? -6.703 -8.539 7.18 1 82.75 53 GLY B CA 1
ATOM 1497 C C . GLY B 1 53 ? -5.516 -9.477 7.109 1 82.75 53 GLY B C 1
ATOM 1498 O O . GLY B 1 53 ? -5.66 -10.641 6.75 1 82.75 53 GLY B O 1
ATOM 1499 N N . PHE B 1 54 ? -4.281 -8.898 7.402 1 79.19 54 PHE B N 1
ATOM 1500 C CA . PHE B 1 54 ? -3.008 -9.602 7.496 1 79.19 54 PHE B CA 1
ATOM 1501 C C . PHE B 1 54 ? -2.256 -9.203 8.758 1 79.19 54 PHE B C 1
ATOM 1503 O O . PHE B 1 54 ? -1.477 -8.25 8.742 1 79.19 54 PHE B O 1
ATOM 1510 N N . GLY B 1 55 ? -2.488 -9.953 9.828 1 74.44 55 GLY B N 1
ATOM 1511 C CA . GLY B 1 55 ? -1.822 -9.523 11.047 1 74.44 55 GLY B CA 1
ATOM 1512 C C . GLY B 1 55 ? -2.221 -8.125 11.484 1 74.44 55 GLY B C 1
ATOM 1513 O O . GLY B 1 55 ? -3.391 -7.871 11.781 1 74.44 55 GLY B O 1
ATOM 1514 N N . GLN B 1 56 ? -1.19 -7.191 11.391 1 78.56 56 GLN B N 1
ATOM 1515 C CA . GLN B 1 56 ? -1.429 -5.832 11.867 1 78.56 56 GLN B CA 1
ATOM 1516 C C . GLN B 1 56 ? -1.777 -4.895 10.719 1 78.56 56 GLN B C 1
ATOM 1518 O O . GLN B 1 56 ? -1.966 -3.695 10.922 1 78.56 56 GLN B O 1
ATOM 1523 N N . GLN B 1 57 ? -1.822 -5.406 9.547 1 82.38 57 GLN B N 1
ATOM 1524 C CA . GLN B 1 57 ? -2.113 -4.602 8.359 1 82.38 57 GLN B CA 1
ATOM 1525 C C . GLN B 1 57 ? -3.381 -5.09 7.664 1 82.38 57 GLN B C 1
ATOM 1527 O O . GLN B 1 57 ? -3.967 -6.098 8.062 1 82.38 57 GLN B O 1
ATOM 1532 N N . LYS B 1 58 ? -3.879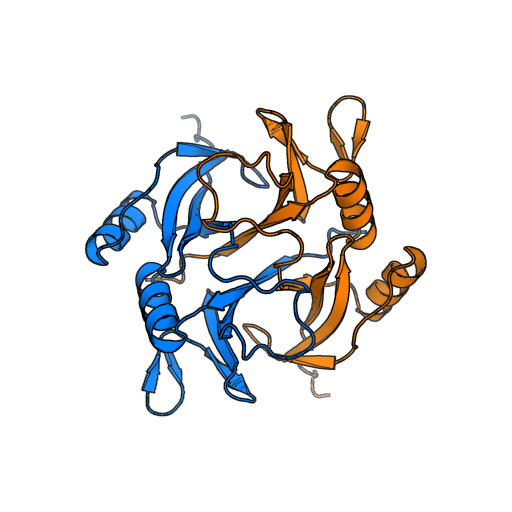 -4.297 6.762 1 86.44 58 LYS B N 1
ATOM 1533 C CA . LYS B 1 58 ? -5.055 -4.68 5.988 1 86.44 58 LYS B CA 1
ATOM 1534 C C . LYS B 1 58 ? -5.047 -4.031 4.609 1 86.44 58 LYS B C 1
ATOM 1536 O O . LYS B 1 58 ? -4.352 -3.035 4.391 1 86.44 58 LYS B O 1
ATOM 1541 N N . PHE B 1 59 ? -5.742 -4.703 3.686 1 90.12 59 PHE B N 1
ATOM 1542 C CA . PHE B 1 59 ? -6.223 -4.039 2.479 1 90.12 59 PHE B CA 1
ATOM 1543 C C . PHE B 1 59 ? -7.652 -3.547 2.668 1 90.12 59 PHE B C 1
ATOM 1545 O O . PHE B 1 59 ? -8.555 -4.336 2.959 1 90.12 59 PHE B O 1
ATOM 1552 N N . ASN B 1 60 ? -7.832 -2.256 2.518 1 90.25 60 ASN B N 1
ATOM 1553 C CA . ASN B 1 60 ? -9.211 -1.806 2.369 1 90.25 60 ASN B CA 1
ATOM 1554 C C . ASN B 1 60 ? -9.75 -2.092 0.97 1 90.25 60 ASN B C 1
ATOM 1556 O O . ASN B 1 60 ? -9.039 -1.915 -0.02 1 90.25 60 ASN B O 1
ATOM 1560 N N . LEU B 1 61 ? -10.945 -2.582 0.921 1 89 61 LEU B N 1
ATOM 1561 C CA . LEU B 1 61 ? -11.555 -2.893 -0.365 1 89 61 LEU B CA 1
ATOM 1562 C C . LEU B 1 61 ? -12.727 -1.956 -0.652 1 89 61 LEU B C 1
ATOM 1564 O O . LEU B 1 61 ? -13.633 -1.818 0.172 1 89 61 LEU B O 1
ATOM 1568 N N . HIS B 1 62 ? -12.609 -1.293 -1.773 1 88.69 62 HIS B N 1
ATOM 1569 C CA . HIS B 1 62 ? -13.656 -0.38 -2.215 1 88.69 62 HIS B CA 1
ATOM 1570 C C . HIS B 1 62 ? -14.211 -0.788 -3.576 1 88.69 62 HIS B C 1
ATOM 1572 O O . HIS B 1 62 ? -13.445 -1.121 -4.484 1 88.69 62 HIS B O 1
ATOM 1578 N N . GLN B 1 63 ? -15.492 -0.831 -3.604 1 86.81 63 GLN B N 1
ATOM 1579 C CA . GLN B 1 63 ? -16.094 -1.04 -4.914 1 86.81 63 GLN B CA 1
ATOM 1580 C C . GLN B 1 63 ? -15.961 0.202 -5.789 1 86.81 63 GLN B C 1
ATOM 1582 O O . GLN B 1 63 ? -16.297 1.31 -5.359 1 86.81 63 GLN B O 1
ATOM 1587 N N . LEU B 1 64 ? -15.461 -0.1 -6.969 1 90.06 64 LEU B N 1
ATOM 1588 C CA . LEU B 1 64 ? -15.32 1.021 -7.891 1 90.06 64 LEU B CA 1
ATOM 1589 C C . LEU B 1 64 ? -16.656 1.702 -8.133 1 90.06 64 LEU B C 1
ATOM 1591 O O . LEU B 1 64 ? -17.656 1.033 -8.398 1 90.06 64 LEU B O 1
ATOM 1595 N N . GLY B 1 65 ? -16.703 2.984 -8.047 1 89.44 65 GLY B N 1
ATOM 1596 C CA . GLY B 1 65 ? -17.922 3.744 -8.227 1 89.44 65 GLY B CA 1
ATOM 1597 C C . GLY B 1 65 ? -18.719 3.908 -6.945 1 89.44 65 GLY B C 1
ATOM 1598 O O . GLY B 1 65 ? -19.641 4.723 -6.883 1 89.44 65 GLY B O 1
ATOM 1599 N N . GLN B 1 66 ? -18.422 3.172 -5.891 1 86.75 66 GLN B N 1
ATOM 1600 C CA . GLN B 1 66 ? -19.109 3.26 -4.609 1 86.75 66 GLN B CA 1
ATOM 1601 C C . GLN B 1 66 ? -18.141 3.568 -3.477 1 86.75 66 GLN B C 1
ATOM 1603 O O . GLN B 1 66 ? -18.281 3.043 -2.369 1 86.75 66 GLN B O 1
ATOM 1608 N N . GLU B 1 67 ? -17.078 4.289 -3.83 1 86.25 67 GLU B N 1
ATOM 1609 C CA . GLU B 1 67 ? -16.109 4.656 -2.807 1 86.25 67 GLU B CA 1
ATOM 1610 C C . GLU B 1 67 ? -16.688 5.664 -1.823 1 86.25 67 GLU B C 1
ATOM 1612 O O . GLU B 1 67 ? -17.688 6.32 -2.123 1 86.25 67 GLU B O 1
ATOM 1617 N N . PHE B 1 68 ? -16.141 5.711 -0.724 1 86.12 68 PHE B N 1
ATOM 1618 C CA . PHE B 1 68 ? -16.484 6.707 0.279 1 86.12 68 PHE B CA 1
ATOM 1619 C C . PHE B 1 68 ? -15.523 7.887 0.228 1 86.12 68 PHE B C 1
ATOM 1621 O O . PHE B 1 68 ? -14.352 7.727 -0.126 1 86.12 68 PHE B O 1
ATOM 1628 N N . GLU B 1 69 ? -16.109 9.039 0.62 1 92.69 69 GLU B N 1
ATOM 1629 C CA . GLU B 1 69 ? -15.242 10.211 0.728 1 92.69 69 GLU B CA 1
ATOM 1630 C C . GLU B 1 69 ? -14.57 10.273 2.096 1 92.69 69 GLU B C 1
ATOM 1632 O O . GLU B 1 69 ? -15.141 9.836 3.096 1 92.69 69 GLU B O 1
ATOM 1637 N N . PRO B 1 70 ? -13.359 10.812 2.244 1 95.62 70 PRO B N 1
ATOM 1638 C CA . PRO B 1 70 ? -12.531 11.203 1.101 1 95.62 70 PRO B CA 1
ATOM 1639 C C . PRO B 1 70 ? -11.922 10 0.379 1 95.62 70 PRO B C 1
ATOM 1641 O O . PRO B 1 70 ? -11.828 8.914 0.956 1 95.62 70 PRO B O 1
ATOM 1644 N N . LYS B 1 71 ? -11.586 10.211 -0.922 1 94.31 71 LYS B N 1
ATOM 1645 C CA . LYS B 1 71 ? -10.984 9.164 -1.736 1 94.31 71 LYS B CA 1
ATOM 1646 C C . LYS B 1 71 ? -9.93 9.734 -2.68 1 94.31 71 LYS B C 1
ATOM 1648 O O . LYS B 1 71 ? -9.82 10.953 -2.83 1 94.31 71 LYS B O 1
ATOM 1653 N N . ALA B 1 72 ? -9.141 8.852 -3.227 1 95.81 72 ALA B N 1
ATOM 1654 C CA . ALA B 1 72 ? -8.156 9.266 -4.227 1 95.81 72 ALA B CA 1
ATOM 1655 C C . ALA B 1 72 ? -8.82 10.062 -5.348 1 95.81 72 ALA B C 1
ATOM 1657 O O . ALA B 1 72 ? -10.008 9.883 -5.625 1 95.81 72 ALA B O 1
ATOM 1658 N N . LYS B 1 73 ? -8.055 10.859 -5.957 1 96.31 73 LYS B N 1
ATOM 1659 C CA . LYS B 1 73 ? -8.57 11.695 -7.043 1 96.31 73 LYS B CA 1
ATOM 1660 C C . LYS B 1 73 ? -9.031 10.836 -8.219 1 96.31 73 LYS B C 1
ATOM 1662 O O . LYS B 1 73 ? -10.055 11.125 -8.844 1 96.31 73 LYS B O 1
ATOM 1667 N N . HIS B 1 74 ? -8.273 9.812 -8.547 1 96.44 74 HIS B N 1
ATOM 1668 C CA . HIS B 1 74 ? -8.586 8.945 -9.68 1 96.44 74 HIS B CA 1
ATOM 1669 C C . HIS B 1 74 ? -8.656 7.484 -9.25 1 96.44 74 HIS B C 1
ATOM 1671 O O . HIS B 1 74 ? -7.855 6.66 -9.688 1 96.44 74 HIS B O 1
ATOM 1677 N N . PRO B 1 75 ? -9.703 7.176 -8.445 1 95.44 75 PRO B N 1
ATOM 1678 C CA . PRO B 1 75 ? -9.836 5.754 -8.125 1 95.44 75 PRO B CA 1
ATOM 1679 C C . PRO B 1 75 ? -9.875 4.867 -9.367 1 95.44 75 PRO B C 1
ATOM 1681 O O . PRO B 1 75 ? -10.672 5.113 -10.281 1 95.44 75 PRO B O 1
ATOM 1684 N N . THR B 1 76 ? -8.992 3.871 -9.445 1 96.31 76 THR B N 1
ATOM 1685 C CA . THR B 1 76 ? -8.852 3.062 -10.648 1 96.31 76 THR B CA 1
ATOM 1686 C C . THR B 1 76 ? -8.617 1.598 -10.297 1 96.31 76 THR B C 1
ATOM 1688 O O . THR B 1 76 ? -7.695 1.277 -9.539 1 96.31 76 THR B O 1
ATOM 1691 N N . SER B 1 77 ? -9.555 0.759 -10.758 1 95.06 77 SER B N 1
ATOM 1692 C CA . SER B 1 77 ? -9.328 -0.675 -10.602 1 95.06 77 SER B CA 1
ATOM 1693 C C . SER B 1 77 ? -8.109 -1.131 -11.406 1 95.06 77 SER B C 1
ATOM 1695 O O . SER B 1 77 ? -7.91 -0.7 -12.539 1 95.06 77 SER B O 1
ATOM 1697 N N . GLY B 1 78 ? -7.242 -2.031 -10.797 1 96 78 GLY B N 1
ATOM 1698 C CA . GLY B 1 78 ? -6.09 -2.578 -11.492 1 96 78 GLY B CA 1
ATOM 1699 C C . GLY B 1 78 ? -4.922 -1.613 -11.562 1 96 78 GLY B C 1
ATOM 1700 O O . GLY B 1 78 ? -4.066 -1.73 -12.445 1 96 78 GLY B O 1
ATOM 1701 N N . SER B 1 79 ? -4.895 -0.627 -10.672 1 96.5 79 SER B N 1
ATOM 1702 C CA . SER B 1 79 ? -3.836 0.376 -10.727 1 96.5 79 SER B CA 1
ATOM 1703 C C . SER B 1 79 ? -2.748 0.084 -9.695 1 96.5 79 SER B C 1
ATOM 1705 O O . SER B 1 79 ? -1.67 0.681 -9.734 1 96.5 79 SER B O 1
ATOM 1707 N N . ALA B 1 80 ? -2.928 -0.853 -8.812 1 95.75 80 ALA B N 1
ATOM 1708 C CA . ALA B 1 80 ? -2.016 -1.065 -7.691 1 95.75 80 ALA B CA 1
ATOM 1709 C C . ALA B 1 80 ? -0.85 -1.963 -8.094 1 95.75 80 ALA B C 1
ATOM 1711 O O . ALA B 1 80 ? -1.025 -2.912 -8.867 1 95.75 80 ALA B O 1
ATOM 1712 N N . ASP B 1 81 ? 0.3 -1.653 -7.695 1 95.44 81 ASP B N 1
ATOM 1713 C CA . ASP B 1 81 ? 1.541 -2.42 -7.688 1 95.44 81 ASP B CA 1
ATOM 1714 C C . ASP B 1 81 ? 2.105 -2.537 -6.273 1 95.44 81 ASP B C 1
ATOM 1716 O O . ASP B 1 81 ? 2.652 -1.572 -5.738 1 95.44 81 ASP B O 1
ATOM 1720 N N . LEU B 1 82 ? 1.909 -3.701 -5.645 1 94.56 82 LEU B N 1
ATOM 1721 C CA . LEU B 1 82 ? 2.197 -3.891 -4.23 1 94.56 82 LEU B CA 1
ATOM 1722 C C . LEU B 1 82 ? 3.27 -4.957 -4.031 1 94.56 82 LEU B C 1
ATOM 1724 O O . LEU B 1 82 ? 3.268 -5.98 -4.719 1 94.56 82 LEU B O 1
ATOM 1728 N N . CYS B 1 83 ? 4.148 -4.66 -3.172 1 93.25 83 CYS B N 1
ATOM 1729 C CA . CYS B 1 83 ? 5.109 -5.66 -2.715 1 93.25 83 CYS B CA 1
ATOM 1730 C C . CYS B 1 83 ? 4.781 -6.129 -1.303 1 93.25 83 CYS B C 1
ATOM 1732 O O . CYS B 1 83 ? 4.695 -5.316 -0.379 1 93.25 83 CYS B O 1
ATOM 1734 N N . LEU B 1 84 ? 4.57 -7.418 -1.129 1 92.88 84 LEU B N 1
ATOM 1735 C CA . LEU B 1 84 ? 4.258 -8.039 0.152 1 92.88 84 LEU B CA 1
ATOM 1736 C C . LEU B 1 84 ? 5.414 -8.914 0.628 1 92.88 84 LEU B C 1
ATOM 1738 O O . LEU B 1 84 ? 5.844 -9.828 -0.082 1 92.88 84 LEU B O 1
ATOM 1742 N N . ILE B 1 85 ? 5.852 -8.617 1.811 1 91.44 85 ILE B N 1
ATOM 1743 C CA . ILE B 1 85 ? 6.883 -9.461 2.4 1 91.44 85 ILE B CA 1
ATOM 1744 C C . ILE B 1 85 ? 6.234 -10.57 3.227 1 91.44 85 ILE B C 1
ATOM 1746 O O . ILE B 1 85 ? 5.328 -10.312 4.023 1 91.44 85 ILE B O 1
ATOM 1750 N N . THR B 1 86 ? 6.691 -11.844 2.982 1 90 86 THR B N 1
ATOM 1751 C CA . THR B 1 86 ? 6.188 -12.977 3.75 1 90 86 THR B CA 1
ATOM 1752 C C . THR B 1 86 ? 7.34 -13.805 4.309 1 90 86 THR B C 1
ATOM 1754 O O . THR B 1 86 ? 8.453 -13.773 3.773 1 90 86 THR B O 1
ATOM 1757 N N . ARG B 1 87 ? 7.078 -14.523 5.406 1 88.75 87 ARG B N 1
ATOM 1758 C CA . ARG B 1 87 ? 8.031 -15.484 5.949 1 88.75 87 ARG B CA 1
ATOM 1759 C C . ARG B 1 87 ? 7.836 -16.859 5.332 1 88.75 87 ARG B C 1
ATOM 1761 O O . ARG B 1 87 ? 8.695 -17.734 5.465 1 88.75 87 ARG B O 1
ATOM 1768 N N . THR B 1 88 ? 6.703 -17.062 4.699 1 89.31 88 THR B N 1
ATOM 1769 C CA . THR B 1 88 ? 6.449 -18.312 3.994 1 89.31 88 THR B CA 1
ATOM 1770 C C . THR B 1 88 ? 7.43 -18.5 2.838 1 89.31 88 THR B C 1
ATOM 1772 O O . THR B 1 88 ? 7.586 -17.594 2.006 1 89.31 88 THR B O 1
ATOM 1775 N N . PRO B 1 89 ? 8.141 -19.672 2.855 1 92.5 89 PRO B N 1
ATOM 1776 C CA . PRO B 1 89 ? 9.055 -19.891 1.73 1 92.5 89 PRO B CA 1
ATOM 1777 C C . PRO B 1 89 ? 8.367 -19.734 0.376 1 92.5 89 PRO B C 1
ATOM 1779 O O . PRO B 1 89 ? 7.238 -20.188 0.191 1 92.5 89 PRO B O 1
ATOM 1782 N N . LEU B 1 90 ? 9.094 -19.188 -0.589 1 94.62 90 LEU B N 1
ATOM 1783 C CA . LEU B 1 90 ? 8.484 -18.844 -1.868 1 94.62 90 LEU B CA 1
ATOM 1784 C C . LEU B 1 90 ? 8.047 -20.094 -2.615 1 94.62 90 LEU B C 1
ATOM 1786 O O . LEU B 1 90 ? 7.078 -20.078 -3.373 1 94.62 90 LEU B O 1
ATOM 1790 N N . ALA B 1 91 ? 8.781 -21.125 -2.35 1 95.94 91 ALA B N 1
ATOM 1791 C CA . ALA B 1 91 ? 8.367 -22.375 -2.973 1 95.94 91 ALA B CA 1
ATOM 1792 C C . ALA B 1 91 ? 6.961 -22.766 -2.531 1 95.94 91 ALA B C 1
ATOM 1794 O O . ALA B 1 91 ? 6.164 -23.266 -3.336 1 95.94 91 ALA B O 1
ATOM 1795 N N . GLN B 1 92 ? 6.664 -22.578 -1.307 1 94.88 92 GLN B N 1
ATOM 1796 C CA . GLN B 1 92 ? 5.332 -22.859 -0.779 1 94.88 92 GLN B CA 1
ATOM 1797 C C . GLN B 1 92 ? 4.305 -21.859 -1.312 1 94.88 92 GLN B C 1
ATOM 1799 O O . GLN B 1 92 ? 3.164 -22.234 -1.594 1 94.88 92 GLN B O 1
ATOM 1804 N N . VAL B 1 93 ? 4.691 -20.656 -1.438 1 93.62 93 VAL B N 1
ATOM 1805 C CA . VAL B 1 93 ? 3.822 -19.641 -2.02 1 93.62 93 VAL B CA 1
ATOM 1806 C C . VAL B 1 93 ? 3.459 -20.031 -3.451 1 93.62 93 VAL B C 1
ATOM 1808 O O . VAL B 1 93 ? 2.287 -19.984 -3.834 1 93.62 93 VAL B O 1
ATOM 1811 N N . ALA B 1 94 ? 4.5 -20.469 -4.18 1 95.81 94 ALA B N 1
ATOM 1812 C CA . ALA B 1 94 ? 4.281 -20.859 -5.566 1 95.81 94 ALA B CA 1
ATOM 1813 C C . ALA B 1 94 ? 3.311 -22.031 -5.656 1 95.81 94 ALA B C 1
ATOM 1815 O O . ALA B 1 94 ? 2.412 -22.031 -6.504 1 95.81 94 ALA B O 1
ATOM 1816 N N . ALA B 1 95 ? 3.529 -22.906 -4.797 1 95.75 95 ALA B N 1
ATOM 1817 C CA . ALA B 1 95 ? 2.65 -24.078 -4.777 1 95.75 95 ALA B CA 1
ATOM 1818 C C . ALA B 1 95 ? 1.214 -23.672 -4.453 1 95.75 95 ALA B C 1
ATOM 1820 O O . ALA B 1 95 ? 0.269 -24.188 -5.055 1 95.75 95 ALA B O 1
ATOM 1821 N N . HIS B 1 96 ? 1.025 -22.812 -3.543 1 93.75 96 HIS B N 1
ATOM 1822 C CA . HIS B 1 96 ? -0.295 -22.328 -3.156 1 93.75 96 HIS B CA 1
ATOM 1823 C C . HIS B 1 96 ? -0.972 -21.594 -4.309 1 93.75 96 HIS B C 1
ATOM 1825 O O . HIS B 1 96 ? -2.156 -21.812 -4.578 1 93.75 96 HIS B O 1
ATOM 1831 N N . LEU B 1 97 ? -0.229 -20.719 -4.977 1 94.12 97 LEU B N 1
ATOM 1832 C CA . LEU B 1 97 ? -0.771 -19.984 -6.121 1 94.12 97 LEU B CA 1
ATOM 1833 C C . LEU B 1 97 ? -1.255 -20.953 -7.199 1 94.12 97 LEU B C 1
ATOM 1835 O O . LEU B 1 97 ? -2.344 -20.781 -7.75 1 94.12 97 LEU B O 1
ATOM 1839 N N . LYS B 1 98 ? -0.445 -21.922 -7.445 1 95.62 98 LYS B N 1
ATOM 1840 C CA . LYS B 1 98 ? -0.815 -22.938 -8.43 1 95.62 98 LYS B CA 1
ATOM 1841 C C . LYS B 1 98 ? -2.1 -23.656 -8.023 1 95.62 98 LYS B C 1
ATOM 1843 O O . LYS B 1 98 ? -2.992 -23.859 -8.852 1 95.62 98 LYS B O 1
ATOM 1848 N N . ALA B 1 99 ? -2.16 -24.016 -6.777 1 94.38 99 ALA B N 1
ATOM 1849 C CA . ALA B 1 99 ? -3.34 -24.703 -6.266 1 94.38 99 ALA B CA 1
ATOM 1850 C C . ALA B 1 99 ? -4.59 -23.844 -6.406 1 94.38 99 ALA B C 1
ATOM 1852 O O . ALA B 1 99 ? -5.691 -24.359 -6.59 1 94.38 99 ALA B O 1
ATOM 1853 N N . CYS B 1 100 ? -4.438 -22.562 -6.371 1 92.69 100 CYS B N 1
ATOM 1854 C CA . CYS B 1 100 ? -5.539 -21.609 -6.484 1 92.69 100 CYS B CA 1
ATOM 1855 C C . CYS B 1 100 ? -5.832 -21.297 -7.949 1 92.69 100 CYS B C 1
ATOM 1857 O O . CYS B 1 100 ? -6.746 -20.531 -8.25 1 92.69 100 CYS B O 1
ATOM 1859 N N . GLY B 1 101 ? -5.023 -21.766 -8.852 1 95 101 GLY B N 1
ATOM 1860 C CA . GLY B 1 101 ? -5.211 -21.5 -10.266 1 95 101 GLY B CA 1
ATOM 1861 C C . GLY B 1 101 ? -4.672 -20.156 -10.695 1 95 101 GLY B C 1
ATOM 1862 O O . GLY B 1 101 ? -5.121 -19.594 -11.695 1 95 101 GLY B O 1
ATOM 1863 N N . VAL B 1 102 ? -3.801 -19.609 -9.945 1 95.25 102 VAL B N 1
ATOM 1864 C CA . VAL B 1 102 ? -3.229 -18.297 -10.25 1 95.25 102 VAL B CA 1
ATOM 1865 C C . VAL B 1 102 ? -1.891 -18.469 -10.961 1 95.25 102 VAL B C 1
ATOM 1867 O O . VAL B 1 102 ? -1.01 -19.188 -10.484 1 95.25 102 VAL B O 1
ATOM 1870 N N . GLU B 1 103 ? -1.698 -17.844 -12.094 1 97.12 103 GLU B N 1
ATOM 1871 C CA . GLU B 1 103 ? -0.454 -17.891 -12.852 1 97.12 103 GLU B CA 1
ATOM 1872 C C . GLU B 1 103 ? 0.597 -16.953 -12.258 1 97.12 103 GLU B C 1
ATOM 1874 O O . GLU B 1 103 ? 0.288 -15.828 -11.883 1 97.12 103 GLU B O 1
ATOM 1879 N N . ILE B 1 104 ? 1.801 -17.484 -12.219 1 97.44 104 ILE B N 1
ATOM 1880 C CA . ILE B 1 104 ? 2.926 -16.625 -11.844 1 97.44 104 ILE B CA 1
ATOM 1881 C C . ILE B 1 104 ? 3.393 -15.82 -13.055 1 97.44 104 ILE B C 1
ATOM 1883 O O . ILE B 1 104 ? 3.746 -16.391 -14.086 1 97.44 104 ILE B O 1
ATOM 1887 N N . GLU B 1 105 ? 3.359 -14.578 -12.93 1 98.06 105 GLU B N 1
ATOM 1888 C CA . GLU B 1 105 ? 3.744 -13.664 -14 1 98.06 105 GLU B CA 1
ATOM 1889 C C . GLU B 1 105 ? 5.258 -13.641 -14.195 1 98.06 105 GLU B C 1
ATOM 1891 O O . GLU B 1 105 ? 5.746 -13.586 -15.32 1 98.06 105 GLU B O 1
ATOM 1896 N N . GLU B 1 106 ? 5.934 -13.633 -13.102 1 98.25 106 GLU B N 1
ATOM 1897 C CA . GLU B 1 106 ? 7.395 -13.586 -13.094 1 98.25 106 GLU B CA 1
ATOM 1898 C C . GLU B 1 106 ? 7.961 -14.109 -11.781 1 98.25 106 GLU B C 1
ATOM 1900 O O . GLU B 1 106 ? 7.418 -13.82 -10.711 1 98.25 106 GLU B O 1
ATOM 1905 N N . GLY B 1 107 ? 9.156 -14.789 -11.93 1 97.31 107 GLY B N 1
ATOM 1906 C CA . GLY B 1 107 ? 9.906 -15.172 -10.742 1 97.31 107 GLY B CA 1
ATOM 1907 C C . GLY B 1 107 ? 10.039 -16.672 -10.586 1 97.31 107 GLY B C 1
ATOM 1908 O O . GLY B 1 107 ? 9.445 -17.438 -11.344 1 97.31 107 GLY B O 1
ATOM 1909 N N . PRO B 1 108 ? 10.734 -16.969 -9.578 1 97.56 108 PRO B N 1
ATOM 1910 C CA . PRO B 1 108 ? 11.406 -16.094 -8.609 1 97.56 108 PRO B CA 1
ATOM 1911 C C . PRO B 1 108 ? 12.531 -15.273 -9.242 1 97.56 108 PRO B C 1
ATOM 1913 O O . PRO B 1 108 ? 13.227 -15.758 -10.133 1 97.56 108 PRO B O 1
ATOM 1916 N N . VAL B 1 109 ? 12.656 -14.008 -8.812 1 97.12 109 VAL B N 1
ATOM 1917 C CA . VAL B 1 109 ? 13.695 -13.094 -9.289 1 97.12 109 VAL B CA 1
ATOM 1918 C C . VAL B 1 109 ? 14.234 -12.281 -8.117 1 97.12 109 VAL B C 1
ATOM 1920 O O . VAL B 1 109 ? 13.523 -12.023 -7.145 1 97.12 109 VAL B O 1
ATOM 1923 N N . GLU B 1 110 ? 15.492 -11.883 -8.18 1 94.75 110 GLU B N 1
ATOM 1924 C CA . GLU B 1 110 ? 16.094 -11.016 -7.168 1 94.75 110 GLU B CA 1
ATOM 1925 C C . GLU B 1 110 ? 15.68 -9.562 -7.367 1 94.75 110 GLU B C 1
ATOM 1927 O O . GLU B 1 110 ? 15.672 -9.062 -8.5 1 94.75 110 GLU B O 1
ATOM 1932 N N . ARG B 1 111 ? 15.305 -8.984 -6.324 1 92.12 111 ARG B N 1
ATOM 1933 C CA . ARG B 1 111 ? 14.953 -7.566 -6.289 1 92.12 111 ARG B CA 1
ATOM 1934 C C . ARG B 1 111 ? 15.562 -6.883 -5.07 1 92.12 111 ARG B C 1
ATOM 1936 O O . ARG B 1 111 ? 16.25 -7.523 -4.273 1 92.12 111 ARG B O 1
ATOM 1943 N N . THR B 1 112 ? 15.305 -5.547 -5.043 1 87.56 112 THR B N 1
ATOM 1944 C CA . THR B 1 112 ? 15.781 -4.77 -3.906 1 87.56 112 THR B CA 1
ATOM 1945 C C . THR B 1 112 ? 14.633 -4.41 -2.969 1 87.56 112 THR B C 1
ATOM 1947 O O . THR B 1 112 ? 13.688 -3.734 -3.371 1 87.56 112 THR B O 1
ATOM 1950 N N . GLY B 1 113 ? 14.727 -4.906 -1.793 1 86.81 113 GLY B N 1
ATOM 1951 C CA . GLY B 1 113 ? 13.773 -4.512 -0.766 1 86.81 113 GLY B CA 1
ATOM 1952 C C . GLY B 1 113 ? 14.203 -3.277 0.003 1 86.81 113 GLY B C 1
ATOM 1953 O O . GLY B 1 113 ? 15.258 -2.705 -0.27 1 86.81 113 GLY B O 1
ATOM 1954 N N . ALA B 1 114 ? 13.328 -2.863 0.927 1 82.69 114 ALA B N 1
ATOM 1955 C CA . ALA B 1 114 ? 13.578 -1.652 1.706 1 82.69 114 ALA B CA 1
ATOM 1956 C C . ALA B 1 114 ? 14.859 -1.778 2.525 1 82.69 114 ALA B C 1
ATOM 1958 O O . ALA B 1 114 ? 15.578 -0.796 2.719 1 82.69 114 ALA B O 1
ATOM 1959 N N . VAL B 1 115 ? 15.148 -2.992 2.998 1 84.25 115 VAL B N 1
ATOM 1960 C CA . VAL B 1 115 ? 16.266 -3.105 3.928 1 84.25 115 VAL B CA 1
ATOM 1961 C C . VAL B 1 115 ? 17.219 -4.199 3.455 1 84.25 115 VAL B C 1
ATOM 1963 O O . VAL B 1 115 ? 18.031 -4.703 4.238 1 84.25 115 VAL B O 1
ATOM 1966 N N . GLY B 1 116 ? 17.109 -4.637 2.271 1 86.62 116 GLY B N 1
ATOM 1967 C CA . GLY B 1 116 ? 18 -5.652 1.732 1 86.62 116 GLY B CA 1
ATOM 1968 C C . GLY B 1 116 ? 17.469 -6.316 0.481 1 86.62 116 GLY B C 1
ATOM 1969 O O . GLY B 1 116 ? 16.391 -5.965 0.001 1 86.62 116 GLY B O 1
ATOM 1970 N N . THR B 1 117 ? 18.25 -7.328 0.095 1 92 117 THR B N 1
ATOM 1971 C CA . THR B 1 117 ? 17.875 -8.055 -1.115 1 92 117 THR B CA 1
ATOM 1972 C C . THR B 1 117 ? 16.719 -9.008 -0.84 1 92 117 THR B C 1
ATOM 1974 O O . THR B 1 117 ? 16.688 -9.68 0.19 1 92 117 THR B O 1
ATOM 1977 N N . ILE B 1 118 ? 15.859 -9.031 -1.824 1 93.12 118 ILE B N 1
ATOM 1978 C CA . ILE B 1 118 ? 14.727 -9.945 -1.705 1 93.12 118 ILE B CA 1
ATOM 1979 C C . ILE B 1 118 ? 14.648 -10.836 -2.943 1 93.12 118 ILE B C 1
ATOM 1981 O O . ILE B 1 118 ? 15.227 -10.516 -3.984 1 93.12 118 ILE B O 1
ATOM 1985 N N . THR B 1 119 ? 14.016 -12 -2.756 1 96.69 119 THR B N 1
ATOM 1986 C CA . THR B 1 119 ? 13.547 -12.812 -3.871 1 96.69 119 THR B CA 1
ATOM 1987 C C . THR B 1 119 ? 12.023 -12.727 -4.004 1 96.69 119 THR B C 1
ATOM 1989 O O . THR B 1 119 ? 11.305 -12.836 -3.01 1 96.69 119 THR B O 1
ATOM 1992 N N . SER B 1 120 ? 11.586 -12.625 -5.332 1 96.5 120 SER B N 1
ATOM 1993 C CA . SER B 1 120 ? 10.18 -12.25 -5.488 1 96.5 120 SER B CA 1
ATOM 1994 C C . SER B 1 120 ? 9.492 -13.102 -6.543 1 96.5 120 SER B C 1
ATOM 1996 O O . SER B 1 120 ? 10.125 -13.547 -7.504 1 96.5 120 SER B O 1
ATOM 1998 N N . LEU B 1 121 ? 8.227 -13.312 -6.316 1 97.38 121 LEU B N 1
ATOM 1999 C CA . LEU B 1 121 ? 7.27 -13.773 -7.32 1 97.38 121 LEU B CA 1
ATOM 2000 C C . LEU B 1 121 ? 6.23 -12.695 -7.609 1 97.38 121 LEU B C 1
ATOM 2002 O O . LEU B 1 121 ? 5.793 -11.984 -6.699 1 97.38 121 LEU B O 1
ATOM 2006 N N . TYR B 1 122 ? 5.805 -12.672 -8.859 1 97.81 122 TYR B N 1
ATOM 2007 C CA . TYR B 1 122 ? 4.766 -11.727 -9.25 1 97.81 122 TYR B CA 1
ATOM 2008 C C . TYR B 1 122 ? 3.539 -12.461 -9.781 1 97.81 122 TYR B C 1
ATOM 2010 O O . TYR B 1 122 ? 3.662 -13.438 -10.516 1 97.81 122 TYR B O 1
ATOM 2018 N N . PHE B 1 123 ? 2.395 -11.945 -9.438 1 97 123 PHE B N 1
ATOM 2019 C CA . PHE B 1 123 ? 1.146 -12.406 -10.023 1 97 123 PHE B CA 1
ATOM 2020 C C . PHE B 1 123 ? 0.132 -11.273 -10.102 1 97 123 PHE B C 1
ATOM 2022 O O . PHE B 1 123 ? 0.38 -10.18 -9.594 1 97 123 PHE B O 1
ATOM 2029 N N . ARG B 1 124 ? -0.943 -11.586 -10.781 1 97.06 124 ARG B N 1
ATOM 2030 C CA . ARG B 1 124 ? -1.986 -10.57 -10.906 1 97.06 124 ARG B CA 1
ATOM 2031 C C . ARG B 1 124 ? -3.264 -11.008 -10.195 1 97.06 124 ARG B C 1
ATOM 2033 O O . ARG B 1 124 ? -3.646 -12.18 -10.266 1 97.06 124 ARG B O 1
ATOM 2040 N N . ASP B 1 125 ? -3.889 -10.062 -9.484 1 93.38 125 ASP B N 1
ATOM 2041 C CA . ASP B 1 125 ? -5.184 -10.352 -8.883 1 93.38 125 ASP B CA 1
ATOM 2042 C C . ASP B 1 125 ? -6.305 -10.258 -9.922 1 93.38 125 ASP B C 1
ATOM 2044 O O . ASP B 1 125 ? -6.051 -10 -11.094 1 93.38 125 ASP B O 1
ATOM 2048 N N . PRO B 1 126 ? -7.559 -10.492 -9.555 1 91.94 126 PRO B N 1
ATOM 2049 C CA . PRO B 1 126 ? -8.641 -10.562 -10.539 1 91.94 126 PRO B CA 1
ATOM 2050 C C . PRO B 1 126 ? -8.836 -9.25 -11.297 1 91.94 126 PRO B C 1
ATOM 2052 O O . PRO B 1 126 ? -9.336 -9.258 -12.43 1 91.94 126 PRO B O 1
ATOM 2055 N N . ASP B 1 127 ? -8.523 -8.086 -10.703 1 94.38 127 ASP B N 1
ATOM 2056 C CA . ASP B 1 127 ? -8.641 -6.793 -11.367 1 94.38 127 ASP B CA 1
ATOM 2057 C C . ASP B 1 127 ? -7.324 -6.41 -12.047 1 94.38 127 ASP B C 1
ATOM 2059 O O . ASP B 1 127 ? -7.184 -5.297 -12.555 1 94.38 127 ASP B O 1
ATOM 2063 N N . HIS B 1 128 ? -6.336 -7.254 -11.938 1 96 128 HIS B N 1
ATOM 2064 C CA . HIS B 1 128 ? -5.059 -7.148 -12.633 1 96 128 HIS B CA 1
ATOM 2065 C C . HIS B 1 128 ? -4.156 -6.109 -11.969 1 96 128 HIS B C 1
ATOM 2067 O O . HIS B 1 128 ? -3.342 -5.473 -12.633 1 96 128 HIS B O 1
ATOM 2073 N N . ASN B 1 129 ? -4.375 -5.836 -10.68 1 95.94 129 ASN B N 1
ATOM 2074 C CA . ASN B 1 129 ? -3.264 -5.293 -9.906 1 95.94 129 ASN B CA 1
ATOM 2075 C C . ASN B 1 129 ? -2.047 -6.211 -9.945 1 95.94 129 ASN B C 1
ATOM 2077 O O . ASN B 1 129 ? -2.184 -7.422 -10.117 1 95.94 129 ASN B O 1
ATOM 2081 N N . LEU B 1 130 ? -0.862 -5.59 -9.852 1 97.56 130 LEU B N 1
ATOM 2082 C CA . LEU B 1 130 ? 0.344 -6.406 -9.75 1 97.56 130 LEU B CA 1
ATOM 2083 C C . LEU B 1 130 ? 0.712 -6.648 -8.289 1 97.56 130 LEU B C 1
ATOM 2085 O O . LEU B 1 130 ? 0.879 -5.699 -7.52 1 97.56 130 LEU B O 1
ATOM 2089 N N . ILE B 1 131 ? 0.787 -7.945 -7.895 1 96.31 131 ILE B N 1
ATOM 2090 C CA . ILE B 1 131 ? 1.158 -8.32 -6.535 1 96.31 131 ILE B CA 1
ATOM 2091 C C . ILE B 1 131 ? 2.52 -9.008 -6.543 1 96.31 131 ILE B C 1
ATOM 2093 O O . ILE B 1 131 ? 2.727 -9.977 -7.277 1 96.31 131 ILE B O 1
ATOM 2097 N N . GLU B 1 132 ? 3.418 -8.43 -5.855 1 96.19 132 GLU B N 1
ATOM 2098 C CA . GLU B 1 132 ? 4.73 -9.016 -5.59 1 96.19 132 GLU B CA 1
ATOM 2099 C C . GLU B 1 132 ? 4.785 -9.648 -4.203 1 96.19 132 GLU B C 1
ATOM 2101 O O . GLU B 1 132 ? 4.453 -9 -3.207 1 96.19 132 GLU B O 1
ATOM 2106 N N . VAL B 1 133 ? 5.105 -10.93 -4.102 1 95.19 133 VAL B N 1
ATOM 2107 C CA . VAL B 1 133 ? 5.344 -11.594 -2.822 1 95.19 133 VAL B CA 1
ATOM 2108 C C . VAL B 1 133 ? 6.824 -11.945 -2.695 1 95.19 133 VAL B C 1
ATOM 2110 O O . VAL B 1 133 ? 7.402 -12.562 -3.596 1 95.19 133 VAL B O 1
ATOM 2113 N N . SER B 1 134 ? 7.375 -11.562 -1.524 1 95.38 134 SER B N 1
ATOM 2114 C CA . SER B 1 134 ? 8.836 -11.625 -1.464 1 95.38 134 SER B CA 1
ATOM 2115 C C . SER B 1 134 ? 9.305 -12.203 -0.135 1 95.38 134 SER B C 1
ATOM 2117 O O . SER B 1 134 ? 8.633 -12.062 0.886 1 95.38 134 SER B O 1
ATOM 2119 N N . ASN B 1 135 ? 10.516 -12.867 -0.178 1 95.06 135 ASN B N 1
ATOM 2120 C CA . ASN B 1 135 ? 11.336 -13.211 0.978 1 95.06 135 ASN B CA 1
ATOM 2121 C C . ASN B 1 135 ? 12.625 -12.383 1.015 1 95.06 135 ASN B C 1
ATOM 2123 O O . ASN B 1 135 ? 13.25 -12.164 -0.02 1 95.06 135 ASN B O 1
ATOM 2127 N N . TYR B 1 136 ? 12.945 -11.898 2.189 1 92.81 136 TYR B N 1
ATOM 2128 C CA . TYR B 1 136 ? 14.312 -11.406 2.322 1 92.81 136 TYR B CA 1
ATOM 2129 C C . TYR B 1 136 ? 15.312 -12.555 2.271 1 92.81 136 TYR B C 1
ATOM 2131 O O . TYR B 1 136 ? 15.07 -13.625 2.834 1 92.81 136 TYR B O 1
ATOM 2139 N N . MET B 1 137 ? 16.406 -12.266 1.565 1 88.5 137 MET B N 1
ATOM 2140 C CA . MET B 1 137 ? 17.484 -13.258 1.508 1 88.5 137 MET B CA 1
ATOM 2141 C C . MET B 1 137 ? 18.25 -13.297 2.824 1 88.5 137 MET B C 1
ATOM 2143 O O . MET B 1 137 ? 18.516 -12.258 3.428 1 88.5 137 MET B O 1
ATOM 2147 N N . GLN B 1 138 ? 18.234 -14.445 3.584 1 74.06 138 GLN B N 1
ATOM 2148 C CA . GLN B 1 138 ? 18.984 -14.609 4.824 1 74.06 138 GLN B CA 1
ATOM 2149 C C . GLN B 1 138 ? 20.469 -14.422 4.594 1 74.06 138 GLN B C 1
ATOM 2151 O O . GLN B 1 138 ? 21 -14.781 3.535 1 74.06 138 GLN B O 1
ATOM 2156 N N . PRO B 1 139 ? 21.078 -13.453 5.453 1 60.84 139 PRO B N 1
ATOM 2157 C CA . PRO B 1 139 ? 22.531 -13.375 5.328 1 60.84 139 PRO B CA 1
ATOM 2158 C C . PRO B 1 139 ? 23.203 -14.75 5.301 1 60.84 139 PRO B C 1
ATOM 2160 O O . PRO B 1 139 ? 22.734 -15.68 5.973 1 60.84 139 PRO B O 1
ATOM 2163 N N . SER B 1 140 ? 23.688 -15.156 4.219 1 49.72 140 SER B N 1
ATOM 2164 C CA . SER B 1 140 ? 24.469 -16.391 4.223 1 49.72 140 SER B CA 1
ATOM 2165 C C . SER B 1 140 ? 25.266 -16.531 5.508 1 49.72 140 SER B C 1
ATOM 2167 O O . SER B 1 140 ? 25.969 -15.602 5.91 1 49.72 140 SER B O 1
ATOM 2169 N N . GLN B 1 141 ? 24.906 -17.203 6.465 1 39.75 141 GLN B N 1
ATOM 2170 C CA . GLN B 1 141 ? 25.875 -17.609 7.477 1 39.75 141 GLN B CA 1
ATOM 2171 C C . GLN B 1 141 ? 27.125 -18.219 6.832 1 39.75 141 GLN B C 1
ATOM 2173 O O . GLN B 1 141 ? 27.031 -19.172 6.062 1 39.75 141 GLN B O 1
ATOM 2178 N N . GLY B 1 142 ? 28 -17.328 6.418 1 33.59 142 GLY B N 1
ATOM 2179 C CA . GLY B 1 142 ? 29.281 -17.953 6.199 1 33.59 142 GLY B CA 1
ATOM 2180 C C . GLY B 1 142 ? 29.562 -19.094 7.164 1 33.59 142 GLY B C 1
ATOM 2181 O O . GLY B 1 142 ? 29.453 -18.922 8.383 1 33.59 142 GLY B O 1
ATOM 2182 N N . PHE B 1 143 ? 29.453 -20.328 6.715 1 28.59 143 PHE B N 1
ATOM 2183 C CA . PHE B 1 143 ? 30.281 -21.344 7.367 1 28.59 143 PHE B CA 1
ATOM 2184 C C . PHE B 1 143 ? 31.766 -21.016 7.211 1 28.59 143 PHE B C 1
ATOM 2186 O O . PHE B 1 143 ? 32.156 -20.406 6.215 1 28.59 143 PHE B O 1
#

Organism: Takifugu rubripes (NCBI:txid31033)

InterPro domains:
  IPR029068 Glyoxalase/Bleomycin resistance protein/Dihydroxybiphenyl dioxygenase [G3DSA:3.10.180.10] (25-136)
  IPR029068 Glyoxalase/Bleomycin resistance protein/Dihydroxybiphenyl dioxygenase [SSF54593] (49-136)
  IPR037523 Vicinal oxygen chelate (VOC), core domain [PS51819] (4-136)
  IPR050383 Glyoxalase I/Fosfomycin Resistance Protein Families [PTHR21366] (48-134)

Solvent-accessible surface area (backbone atoms only — not comparable to full-atom values): 15301 Å² total; per-residue (Å²): 108,73,56,37,40,80,44,50,25,45,45,45,38,27,89,49,54,69,67,41,47,49,52,49,19,56,63,59,37,32,62,73,28,75,38,82,97,39,79,28,35,32,47,67,50,81,92,81,37,37,24,41,60,24,77,79,32,34,37,38,51,33,37,61,93,63,63,60,86,85,59,24,71,41,70,45,58,9,30,48,33,35,38,30,35,27,85,62,55,64,69,58,50,51,51,49,28,50,76,68,71,47,66,74,74,43,63,79,40,81,46,83,46,63,81,44,50,23,39,29,36,29,30,61,50,92,62,32,22,25,40,32,45,28,31,72,63,71,78,74,73,78,126,109,73,58,38,40,81,43,50,26,45,45,46,37,26,88,49,56,69,67,42,47,48,51,48,19,57,63,60,34,30,61,71,28,76,39,84,96,40,79,29,34,34,47,68,50,81,94,79,38,36,24,41,58,24,76,79,33,32,37,38,53,33,38,61,94,65,64,62,87,86,61,24,71,41,73,43,57,10,29,47,32,36,38,30,36,27,85,63,54,63,69,59,51,51,51,49,27,51,74,67,69,46,66,73,73,44,64,80,42,84,45,82,45,64,81,44,52,23,40,30,35,28,31,61,50,92,63,32,22,26,41,31,46,29,32,72,64,72,77,73,73,77,125

pLDDT: mean 84.12, std 14.32, range [28.16, 98.25]